Protein AF-A0A9W7DAQ5-F1 (afdb_monomer)

Sequence (191 aa):
MGKIDNPIVKRHVSNGKLPDRPECTDDQWELVRRMCSWNPKKRIKISTVVDELGRLAKTTTNTTTPAELVTDTTYVESVAFARHLLTQLQETENQHSSVAVLYGSLWDQFELVHQQILEADGDAACCNVFQSLVSEAKVKTSTLTSMKGDMISLTEVTMRSYGLQRRLKKLCEAYFLQCPVEQNHHFLEIR

pLDDT: mean 82.21, std 16.76, range [27.98, 96.38]

Radius of gyration: 20.37 Å; Cα contacts (8 Å, |Δi|>4): 110; chains: 1; bounding box: 37×39×60 Å

Solvent-accessible surface area (backbone atoms only — not comparable to full-atom values): 11553 Å² total; per-residue (Å²): 128,87,81,74,86,46,67,66,58,49,53,38,50,75,68,55,49,74,78,82,84,69,100,67,54,70,69,60,51,50,50,49,51,39,58,66,33,70,54,72,89,67,30,59,54,69,70,57,51,55,50,53,52,53,52,6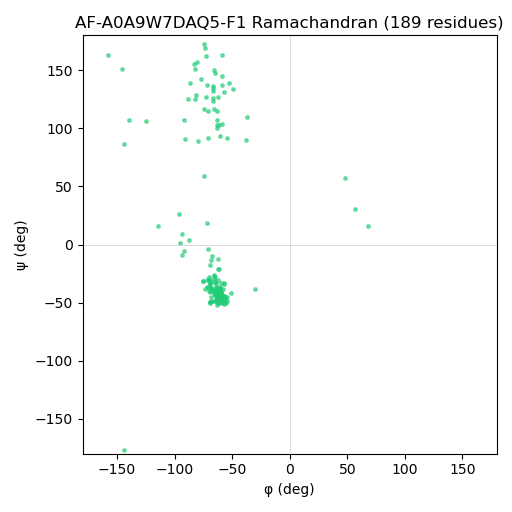3,60,48,77,76,59,95,80,83,77,88,83,79,92,80,61,75,67,62,55,56,54,43,50,54,52,48,52,56,54,32,53,63,35,46,76,39,98,51,76,54,22,61,52,25,53,54,51,48,55,50,50,55,44,49,52,59,45,50,52,50,38,64,75,63,72,48,55,68,68,58,52,53,56,50,52,53,51,51,53,50,48,45,57,56,58,62,49,59,82,76,55,57,96,46,70,67,53,49,51,49,58,50,51,51,49,54,55,50,52,52,51,53,42,50,49,20,67,74,69,74,45,82,60,72,78,80,76,76,73,77,70,76,80,83,118

Organism: NCBI:txid1490495

Structure (mmCIF, N/CA/C/O backbone):
data_AF-A0A9W7DAQ5-F1
#
_entry.id   AF-A0A9W7DAQ5-F1
#
loop_
_atom_site.group_PDB
_atom_site.id
_atom_site.type_symbol
_atom_site.label_atom_id
_atom_site.label_alt_id
_atom_site.label_comp_id
_atom_site.label_asym_id
_atom_site.label_entity_id
_atom_site.label_seq_id
_atom_site.pdbx_PDB_ins_code
_atom_site.Cartn_x
_atom_site.Cartn_y
_atom_site.Cartn_z
_atom_site.occupancy
_atom_site.B_iso_or_equiv
_atom_site.auth_seq_id
_atom_site.auth_comp_id
_atom_site.auth_asym_id
_atom_site.auth_atom_id
_atom_site.pdbx_PDB_model_num
ATOM 1 N N . MET A 1 1 ? -4.342 7.433 -28.165 1.00 40.41 1 MET A N 1
ATOM 2 C CA . MET A 1 1 ? -3.052 6.907 -28.697 1.00 40.41 1 MET A CA 1
ATOM 3 C C . MET A 1 1 ? -2.056 8.058 -28.863 1.00 40.41 1 MET A C 1
ATOM 5 O O . MET A 1 1 ? -2.280 8.910 -29.713 1.00 40.41 1 MET A O 1
ATOM 9 N N . GLY A 1 2 ? -0.999 8.135 -28.047 1.00 50.75 2 GLY A N 1
ATOM 10 C CA . GLY A 1 2 ? 0.012 9.197 -28.164 1.00 50.75 2 GLY A CA 1
ATOM 11 C C . GLY A 1 2 ? 0.801 9.075 -29.470 1.00 50.75 2 GLY A C 1
ATOM 12 O O . GLY A 1 2 ? 1.334 8.005 -29.769 1.00 50.75 2 GLY A O 1
ATOM 13 N N . LYS A 1 3 ? 0.852 10.143 -30.272 1.00 54.16 3 LYS A N 1
ATOM 14 C CA . LYS A 1 3 ? 1.687 10.174 -31.476 1.00 54.16 3 LYS A CA 1
ATOM 15 C C . LYS A 1 3 ? 3.154 10.254 -31.057 1.00 54.16 3 LYS A C 1
ATOM 17 O O . LYS A 1 3 ? 3.591 11.234 -30.467 1.00 54.16 3 LYS A O 1
ATOM 22 N N . ILE A 1 4 ? 3.921 9.208 -31.357 1.00 60.50 4 ILE A N 1
ATOM 23 C CA . ILE A 1 4 ? 5.383 9.285 -31.331 1.00 60.50 4 ILE A CA 1
ATOM 24 C C . ILE A 1 4 ? 5.783 9.967 -32.640 1.00 60.50 4 ILE A C 1
ATOM 26 O O . ILE A 1 4 ? 5.973 9.300 -33.656 1.00 60.50 4 ILE A O 1
ATOM 30 N N . ASP A 1 5 ? 5.861 11.298 -32.623 1.00 75.25 5 ASP A N 1
ATOM 31 C CA . ASP A 1 5 ? 6.190 12.108 -33.807 1.00 75.25 5 ASP A CA 1
ATOM 32 C C . ASP A 1 5 ? 7.665 11.979 -34.229 1.00 75.25 5 ASP A C 1
ATOM 34 O O . ASP A 1 5 ? 8.071 12.485 -35.273 1.00 75.25 5 ASP A O 1
ATOM 38 N N . ASN A 1 6 ? 8.478 11.247 -33.456 1.00 82.19 6 ASN A N 1
ATOM 39 C CA . ASN A 1 6 ? 9.864 10.956 -33.796 1.00 82.19 6 ASN A CA 1
ATOM 40 C C . ASN A 1 6 ? 9.982 9.619 -34.572 1.00 82.19 6 ASN A C 1
ATOM 42 O O . ASN A 1 6 ? 9.879 8.539 -33.972 1.00 82.19 6 ASN A O 1
ATOM 46 N N . PRO A 1 7 ? 10.252 9.648 -35.894 1.00 83.94 7 PRO A N 1
ATOM 47 C CA . PRO A 1 7 ? 10.327 8.444 -36.723 1.00 83.94 7 PRO A CA 1
ATOM 48 C C . PRO A 1 7 ? 11.496 7.524 -36.342 1.00 83.94 7 PRO A C 1
ATOM 50 O O . PRO A 1 7 ? 11.409 6.307 -36.526 1.00 83.94 7 PRO A O 1
ATOM 53 N N . ILE A 1 8 ? 12.568 8.074 -35.762 1.00 83.12 8 ILE A N 1
ATOM 54 C CA . ILE A 1 8 ? 13.718 7.301 -35.281 1.00 83.12 8 ILE A CA 1
ATOM 55 C C . ILE A 1 8 ? 13.294 6.473 -34.071 1.00 83.12 8 ILE A C 1
ATOM 57 O O . ILE A 1 8 ? 13.509 5.260 -34.062 1.00 83.12 8 ILE A O 1
ATOM 61 N N . VAL A 1 9 ? 12.636 7.092 -33.088 1.00 83.44 9 VAL A N 1
ATOM 62 C CA . VAL A 1 9 ? 12.114 6.388 -31.904 1.00 83.44 9 VAL A CA 1
ATOM 63 C C . VAL A 1 9 ? 11.115 5.315 -32.330 1.00 83.44 9 VAL A C 1
ATOM 65 O O . VAL A 1 9 ? 11.224 4.171 -31.892 1.00 83.44 9 VAL A O 1
ATOM 68 N N . LYS A 1 10 ? 10.208 5.632 -33.264 1.00 84.56 10 LYS A N 1
ATOM 69 C CA . LYS A 1 10 ? 9.244 4.663 -33.801 1.00 84.56 10 LYS A CA 1
ATOM 70 C C . LYS A 1 10 ? 9.934 3.434 -34.396 1.00 84.56 10 LYS A C 1
ATOM 72 O O . LYS A 1 10 ? 9.520 2.315 -34.098 1.00 84.56 10 LYS A O 1
ATOM 77 N N . ARG A 1 11 ? 10.993 3.613 -35.195 1.00 87.19 11 ARG A N 1
ATOM 78 C CA . ARG A 1 11 ? 11.772 2.501 -35.769 1.00 87.19 11 ARG A CA 1
ATOM 79 C C . ARG A 1 11 ? 12.463 1.666 -34.687 1.00 87.19 11 ARG A C 1
ATOM 81 O O . ARG A 1 11 ? 12.412 0.444 -34.752 1.00 87.19 11 ARG A O 1
ATOM 88 N N . HIS A 1 12 ? 13.083 2.306 -33.696 1.00 86.75 12 HIS A N 1
ATOM 89 C CA . HIS A 1 12 ? 13.777 1.613 -32.604 1.00 86.75 12 HIS A CA 1
ATOM 90 C C . HIS A 1 12 ? 12.820 0.767 -31.766 1.00 86.75 12 HIS A C 1
ATOM 92 O O . HIS A 1 12 ? 13.060 -0.425 -31.576 1.00 86.75 12 HIS A O 1
ATOM 98 N N . VAL A 1 13 ? 11.700 1.365 -31.352 1.00 85.38 13 VAL A N 1
ATOM 99 C CA . VAL A 1 13 ? 10.656 0.668 -30.600 1.00 85.38 13 VAL A CA 1
ATOM 100 C C . VAL A 1 13 ? 10.089 -0.473 -31.432 1.00 85.38 13 VAL A C 1
ATOM 102 O O . VAL A 1 13 ? 9.994 -1.575 -30.913 1.00 85.38 13 VAL A O 1
ATOM 105 N N . SER A 1 14 ? 9.800 -0.256 -32.724 1.00 85.62 14 SER A N 1
ATOM 106 C CA . SER A 1 14 ? 9.266 -1.296 -33.624 1.00 85.62 14 SER A CA 1
ATOM 107 C C . SER A 1 14 ? 10.211 -2.487 -33.828 1.00 85.62 14 SER A C 1
ATOM 109 O O . SER A 1 14 ? 9.765 -3.569 -34.192 1.00 85.62 14 SER A O 1
ATOM 111 N N . ASN A 1 15 ? 11.507 -2.300 -33.575 1.00 86.12 15 ASN A N 1
ATOM 112 C CA . ASN A 1 15 ? 12.518 -3.355 -33.613 1.00 86.12 15 ASN A CA 1
ATOM 113 C C . ASN A 1 15 ? 12.767 -3.984 -32.230 1.00 86.12 15 ASN A C 1
ATOM 115 O O . ASN A 1 15 ? 13.727 -4.731 -32.059 1.00 86.12 15 ASN A O 1
ATOM 119 N N . GLY A 1 16 ? 11.947 -3.657 -31.225 1.00 83.62 16 GLY A N 1
ATOM 120 C CA . GLY A 1 16 ? 12.088 -4.152 -29.857 1.00 83.62 16 GLY A CA 1
ATOM 121 C C . GLY A 1 16 ? 13.320 -3.625 -29.118 1.00 83.62 16 GLY A C 1
ATOM 122 O O . GLY A 1 16 ? 13.699 -4.199 -28.098 1.00 83.62 16 GLY A O 1
ATOM 123 N N . LYS A 1 17 ? 13.961 -2.558 -29.615 1.00 88.75 17 LYS A N 1
ATOM 124 C CA . LYS A 1 17 ? 15.154 -1.983 -28.991 1.00 88.75 17 LYS A CA 1
ATOM 125 C C . LYS A 1 17 ? 14.749 -1.057 -27.844 1.00 88.75 17 LYS A C 1
ATOM 127 O O . LYS A 1 17 ? 13.969 -0.124 -28.032 1.00 88.75 17 LYS A O 1
ATOM 132 N N . LEU A 1 18 ? 15.295 -1.329 -26.663 1.00 89.94 18 LEU A N 1
ATOM 133 C CA . LEU A 1 18 ? 15.181 -0.468 -25.488 1.00 89.94 18 LEU A CA 1
ATOM 134 C C . LEU A 1 18 ? 16.189 0.688 -25.570 1.00 89.94 18 LEU A C 1
ATOM 136 O O . LEU A 1 18 ? 17.181 0.568 -26.298 1.00 89.94 18 LEU A O 1
ATOM 140 N N . PRO A 1 19 ? 15.939 1.806 -24.862 1.00 89.38 19 PRO A N 1
ATOM 141 C CA . PRO A 1 19 ? 16.947 2.845 -24.702 1.00 89.38 19 PRO A CA 1
ATOM 142 C C . PRO A 1 19 ? 18.198 2.280 -24.026 1.00 89.38 19 PRO A C 1
ATOM 144 O O . PRO A 1 19 ? 18.159 1.215 -23.400 1.00 89.38 19 PRO A O 1
ATOM 147 N N . ASP A 1 20 ? 19.297 3.018 -24.138 1.00 91.06 20 ASP A N 1
ATOM 148 C CA . ASP A 1 20 ? 20.512 2.684 -23.408 1.00 91.06 20 ASP A CA 1
ATOM 149 C C . ASP A 1 20 ? 20.237 2.685 -21.900 1.00 91.06 20 ASP A C 1
ATOM 151 O O . ASP A 1 20 ? 19.403 3.441 -21.388 1.00 91.06 20 ASP A O 1
ATOM 155 N N . ARG A 1 21 ? 20.914 1.778 -21.195 1.00 92.12 21 ARG A N 1
ATOM 156 C CA . ARG A 1 21 ? 20.735 1.600 -19.759 1.00 92.12 21 ARG A CA 1
ATOM 157 C C . ARG A 1 21 ? 21.227 2.851 -19.013 1.00 92.12 21 ARG A C 1
ATOM 159 O O . ARG A 1 21 ? 22.399 3.191 -19.162 1.00 92.12 21 ARG A O 1
ATOM 166 N N . PRO A 1 22 ? 20.386 3.499 -18.188 1.00 92.81 22 PRO A N 1
ATOM 167 C CA . PRO A 1 22 ? 20.821 4.585 -17.316 1.00 92.81 22 PRO A CA 1
ATOM 168 C C . PRO A 1 22 ? 21.623 4.040 -16.123 1.00 92.81 22 PRO A C 1
ATOM 170 O O . PRO A 1 22 ? 21.661 2.831 -15.889 1.00 92.81 22 PRO A O 1
ATOM 173 N N . GLU A 1 23 ? 22.217 4.922 -15.322 1.00 94.25 23 GLU A N 1
ATOM 174 C CA . GLU A 1 23 ? 22.875 4.538 -14.068 1.00 94.25 23 GLU A CA 1
ATOM 175 C C . GLU A 1 23 ? 21.858 3.936 -13.083 1.00 94.25 23 GLU A C 1
ATOM 177 O O . GLU A 1 23 ?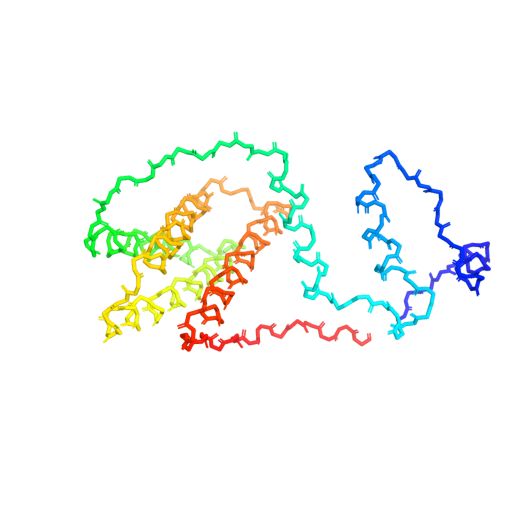 21.068 4.633 -12.451 1.00 94.25 23 GLU A O 1
ATOM 182 N N . CYS A 1 24 ? 21.833 2.608 -13.005 1.00 91.06 24 CYS A N 1
ATOM 183 C CA . CYS A 1 24 ? 20.936 1.830 -12.155 1.00 91.06 24 CYS A CA 1
ATOM 184 C C . CYS A 1 24 ? 21.534 0.443 -11.897 1.00 91.06 24 CYS A C 1
ATOM 186 O O . CYS A 1 24 ? 22.429 -0.000 -12.623 1.00 91.06 24 CYS A O 1
ATOM 188 N N . THR A 1 25 ? 21.039 -0.267 -10.885 1.00 92.94 25 THR A N 1
ATOM 189 C CA . THR A 1 25 ? 21.491 -1.632 -10.571 1.00 92.94 25 THR A CA 1
ATOM 190 C C . THR A 1 25 ? 20.984 -2.654 -11.590 1.00 92.94 25 THR A C 1
ATOM 192 O O . THR A 1 25 ? 20.049 -2.390 -12.351 1.00 92.94 25 THR A O 1
ATOM 195 N N . ASP A 1 26 ? 21.607 -3.837 -11.625 1.00 94.06 26 ASP A N 1
ATOM 196 C CA . ASP A 1 26 ? 21.204 -4.906 -12.551 1.00 94.06 26 ASP A CA 1
ATOM 197 C C . ASP A 1 26 ? 19.751 -5.329 -12.319 1.00 94.06 26 ASP A C 1
ATOM 199 O O . ASP A 1 26 ? 18.993 -5.467 -13.281 1.00 94.06 26 ASP A O 1
ATOM 203 N N . ASP A 1 27 ? 19.336 -5.424 -11.054 1.00 93.06 27 ASP A N 1
ATOM 204 C CA . ASP A 1 27 ? 17.959 -5.730 -10.669 1.00 93.06 27 ASP A CA 1
ATOM 205 C C . ASP A 1 27 ? 16.963 -4.666 -11.156 1.00 93.06 27 ASP A C 1
ATOM 207 O O . ASP A 1 27 ? 15.895 -5.000 -11.677 1.00 93.06 27 ASP A O 1
ATOM 211 N N . GLN A 1 28 ? 17.304 -3.379 -11.004 1.00 94.75 28 GLN A N 1
ATOM 212 C CA . GLN A 1 28 ? 16.468 -2.272 -11.478 1.00 94.75 28 GLN A CA 1
ATOM 213 C C . GLN A 1 28 ? 16.304 -2.336 -13.003 1.00 94.75 28 GLN A C 1
ATOM 215 O O . GLN A 1 28 ? 15.194 -2.191 -13.520 1.00 94.75 28 GLN A O 1
ATOM 220 N N . TRP A 1 29 ? 17.389 -2.613 -13.731 1.00 95.88 29 TRP A N 1
ATOM 221 C CA . TRP A 1 29 ? 17.351 -2.719 -15.188 1.00 95.88 29 TRP A CA 1
ATOM 222 C C . TRP A 1 29 ? 16.630 -3.976 -15.692 1.00 95.88 29 TRP A C 1
ATOM 224 O O . TRP A 1 29 ? 15.925 -3.929 -16.702 1.00 95.88 29 TRP A O 1
ATOM 234 N N . GLU A 1 30 ? 16.770 -5.111 -15.005 1.00 95.81 30 GLU A N 1
ATOM 235 C CA . GLU A 1 30 ? 16.030 -6.340 -15.315 1.00 95.81 30 GLU A CA 1
ATOM 236 C C . GLU A 1 30 ? 14.517 -6.127 -15.184 1.00 95.81 30 GLU A C 1
ATOM 238 O O . GLU A 1 30 ? 13.754 -6.547 -16.058 1.00 95.81 30 GLU A O 1
ATOM 243 N N . LEU A 1 31 ? 14.072 -5.401 -14.153 1.00 96.38 31 LEU A N 1
ATOM 244 C CA . LEU A 1 31 ? 12.662 -5.051 -14.007 1.00 96.38 31 LEU A CA 1
ATOM 245 C C . LEU A 1 31 ? 12.149 -4.254 -15.218 1.00 96.38 31 LEU A C 1
ATOM 247 O O . LEU A 1 31 ? 11.115 -4.610 -15.790 1.00 96.38 31 LEU A O 1
ATOM 251 N N . VAL A 1 32 ? 12.899 -3.242 -15.671 1.00 95.62 32 VAL A N 1
ATOM 252 C CA . VAL A 1 32 ? 12.554 -2.453 -16.870 1.00 95.62 32 VAL A CA 1
ATOM 253 C C . VAL A 1 32 ? 12.464 -3.342 -18.114 1.00 95.62 32 VAL A C 1
ATOM 255 O O . VAL A 1 32 ? 11.504 -3.228 -18.879 1.00 95.62 32 VAL A O 1
ATOM 258 N N . ARG A 1 33 ? 13.401 -4.278 -18.314 1.00 94.62 33 ARG A N 1
ATOM 259 C CA . ARG A 1 33 ? 13.372 -5.218 -19.453 1.00 94.62 33 ARG A CA 1
ATOM 260 C C . ARG A 1 33 ? 12.133 -6.119 -19.441 1.00 94.62 33 ARG A C 1
ATOM 262 O O . ARG A 1 33 ? 11.500 -6.325 -20.483 1.00 94.62 33 ARG A O 1
ATOM 269 N N . ARG A 1 34 ? 11.739 -6.617 -18.268 1.00 96.00 34 ARG A N 1
ATOM 270 C CA . ARG A 1 34 ? 10.526 -7.433 -18.089 1.00 96.00 34 ARG A CA 1
ATOM 271 C C . ARG A 1 34 ? 9.243 -6.623 -18.305 1.00 96.00 34 ARG A C 1
ATOM 273 O O . ARG A 1 34 ? 8.297 -7.135 -18.903 1.00 96.00 34 ARG A O 1
ATOM 280 N N . MET A 1 35 ? 9.205 -5.360 -17.878 1.00 96.19 35 MET A N 1
ATOM 281 C CA . MET A 1 35 ? 8.070 -4.450 -18.105 1.00 96.19 35 MET A CA 1
ATOM 282 C C . MET A 1 35 ? 7.915 -4.067 -19.579 1.00 96.19 35 MET A C 1
ATOM 284 O O . MET A 1 35 ? 6.817 -4.114 -20.132 1.00 96.19 35 MET A O 1
ATOM 288 N N . CYS A 1 36 ? 9.026 -3.725 -20.228 1.00 93.00 36 CYS A N 1
ATOM 289 C CA . CYS A 1 36 ? 9.072 -3.205 -21.592 1.00 93.00 36 CYS A CA 1
ATOM 290 C C . CYS A 1 36 ? 9.351 -4.298 -22.635 1.00 93.00 36 CYS A C 1
ATOM 292 O O . CYS A 1 36 ? 9.869 -4.017 -23.715 1.00 93.00 36 CYS A O 1
ATOM 294 N N . SER A 1 37 ? 8.998 -5.553 -22.336 1.00 92.50 37 SER A N 1
ATOM 295 C CA . SER A 1 37 ? 9.165 -6.664 -23.275 1.00 92.50 37 SER A CA 1
ATOM 296 C C . SER A 1 37 ? 8.430 -6.394 -24.591 1.00 92.50 37 SER A C 1
ATOM 298 O O . SER A 1 37 ? 7.248 -6.030 -24.602 1.00 92.50 37 SER A O 1
ATOM 300 N N . TRP A 1 38 ? 9.137 -6.603 -25.708 1.00 89.38 38 TRP A N 1
ATOM 301 C CA . TRP A 1 38 ? 8.614 -6.362 -27.057 1.00 89.38 38 TRP A CA 1
ATOM 302 C C . TRP A 1 38 ? 7.303 -7.113 -27.302 1.00 89.38 38 TRP A C 1
ATOM 304 O O . TRP A 1 38 ? 6.311 -6.515 -27.707 1.00 89.38 38 TRP A O 1
ATOM 314 N N . ASN A 1 39 ? 7.274 -8.408 -26.972 1.00 90.06 39 ASN A N 1
ATOM 315 C CA . ASN A 1 39 ? 6.052 -9.200 -27.011 1.00 90.06 39 ASN A CA 1
ATOM 316 C C . ASN A 1 39 ? 5.150 -8.827 -25.817 1.00 90.06 39 ASN A C 1
ATOM 318 O O . ASN A 1 39 ? 5.526 -9.124 -24.679 1.00 90.06 39 ASN A O 1
ATOM 322 N N . PRO A 1 40 ? 3.943 -8.270 -26.045 1.00 90.00 40 PRO A N 1
ATOM 323 C CA . PRO A 1 40 ? 3.038 -7.880 -24.966 1.00 90.00 40 PRO A CA 1
ATOM 324 C C . PRO A 1 40 ? 2.672 -9.035 -24.029 1.00 90.00 40 PRO A C 1
ATOM 326 O O . PRO A 1 40 ? 2.547 -8.825 -22.829 1.00 90.00 40 PRO A O 1
ATOM 329 N N . LYS A 1 41 ? 2.579 -10.269 -24.548 1.00 92.25 41 LYS A N 1
ATOM 330 C CA . LYS A 1 41 ? 2.253 -11.466 -23.751 1.00 92.25 41 LYS A CA 1
ATOM 331 C C . LYS A 1 41 ? 3.369 -11.878 -22.786 1.00 92.25 41 LYS A C 1
ATOM 333 O O . LYS A 1 41 ? 3.117 -12.659 -21.878 1.00 92.25 41 LYS A O 1
ATOM 338 N N . LYS A 1 42 ? 4.598 -11.393 -22.999 1.00 94.06 42 LYS A N 1
ATOM 339 C CA . LYS A 1 42 ? 5.751 -11.653 -22.123 1.00 94.06 42 LYS A CA 1
ATOM 340 C C . LYS A 1 42 ? 5.946 -10.567 -21.064 1.00 94.06 42 LYS A C 1
ATOM 342 O O . LYS A 1 42 ? 6.780 -10.746 -20.181 1.00 94.06 42 LYS A O 1
ATOM 347 N N . ARG A 1 43 ? 5.211 -9.450 -21.148 1.00 95.44 43 ARG A N 1
ATOM 348 C CA . ARG A 1 43 ? 5.292 -8.385 -20.144 1.00 95.44 43 ARG A CA 1
ATOM 349 C C . ARG A 1 43 ? 4.742 -8.896 -18.825 1.00 95.44 43 ARG A C 1
ATOM 351 O O . ARG A 1 43 ? 3.690 -9.534 -18.778 1.00 95.44 43 ARG A O 1
ATOM 358 N N . ILE A 1 44 ? 5.460 -8.606 -17.752 1.00 96.12 44 ILE A N 1
ATOM 359 C CA . ILE A 1 44 ? 5.005 -8.945 -16.407 1.00 96.12 44 ILE A CA 1
ATOM 360 C C . ILE A 1 44 ? 3.751 -8.144 -16.041 1.00 96.12 44 ILE A C 1
ATOM 362 O O . ILE A 1 44 ? 3.549 -7.022 -16.510 1.00 96.12 44 ILE A O 1
ATOM 366 N N . LYS A 1 45 ? 2.899 -8.729 -15.194 1.00 94.00 45 LYS A N 1
ATOM 367 C CA . LYS A 1 45 ? 1.689 -8.061 -14.702 1.00 94.00 45 LYS A CA 1
ATOM 368 C C . LYS A 1 45 ? 2.070 -6.852 -13.852 1.00 94.00 45 LYS A C 1
ATOM 370 O O . LYS A 1 45 ? 3.055 -6.897 -13.118 1.00 94.00 45 LYS A O 1
ATOM 375 N N . ILE A 1 46 ? 1.240 -5.808 -13.886 1.00 93.06 46 ILE A N 1
ATOM 376 C CA . ILE A 1 46 ? 1.459 -4.603 -13.076 1.00 93.06 46 ILE A CA 1
ATOM 377 C C . ILE A 1 46 ? 1.544 -4.922 -11.576 1.00 93.06 46 ILE A C 1
ATOM 379 O O . ILE A 1 46 ? 2.364 -4.340 -10.878 1.00 93.06 46 ILE A O 1
ATOM 383 N N . SER A 1 47 ? 0.791 -5.913 -11.086 1.00 84.62 47 SER A N 1
ATOM 384 C CA . SER A 1 47 ? 0.906 -6.378 -9.700 1.00 84.62 47 SER A CA 1
ATOM 385 C C . SER A 1 47 ? 2.329 -6.847 -9.371 1.00 84.62 47 SER A C 1
ATOM 387 O O . SER A 1 47 ? 2.900 -6.403 -8.382 1.00 84.62 47 SER A O 1
ATOM 389 N N . THR A 1 48 ? 2.944 -7.652 -10.240 1.00 91.31 48 THR A N 1
ATOM 390 C CA . THR A 1 48 ? 4.336 -8.101 -10.092 1.00 91.31 48 THR A CA 1
ATOM 391 C C . THR A 1 48 ? 5.330 -6.940 -10.153 1.00 91.31 48 THR A C 1
ATOM 393 O O . THR A 1 48 ? 6.309 -6.938 -9.415 1.00 91.31 48 THR A O 1
ATOM 396 N N . VAL A 1 49 ? 5.080 -5.928 -10.990 1.00 94.44 49 VAL A N 1
ATOM 397 C CA . VAL A 1 49 ? 5.925 -4.721 -11.042 1.00 94.44 49 VAL A CA 1
ATOM 398 C C . VAL A 1 49 ? 5.946 -4.012 -9.692 1.00 94.44 49 VAL A C 1
ATOM 400 O O . VAL A 1 49 ? 7.016 -3.687 -9.185 1.00 94.44 49 VAL A O 1
ATOM 403 N N . VAL A 1 50 ? 4.774 -3.801 -9.088 1.00 91.75 50 VAL A N 1
ATOM 404 C CA . VAL A 1 50 ? 4.665 -3.117 -7.792 1.00 91.75 50 VAL A CA 1
ATOM 405 C C . VAL A 1 50 ? 5.339 -3.930 -6.678 1.00 91.75 50 VAL A C 1
ATOM 407 O O . VAL A 1 50 ? 5.905 -3.348 -5.754 1.00 91.75 50 VAL A O 1
ATOM 410 N N . ASP A 1 51 ? 5.339 -5.265 -6.765 1.00 88.56 51 ASP A N 1
ATOM 411 C CA . ASP A 1 51 ? 6.100 -6.123 -5.845 1.00 88.56 51 ASP A CA 1
ATOM 412 C C . ASP A 1 51 ? 7.601 -5.913 -5.923 1.00 88.56 51 ASP A C 1
ATOM 414 O O . ASP A 1 51 ? 8.248 -5.688 -4.900 1.00 88.56 51 ASP A O 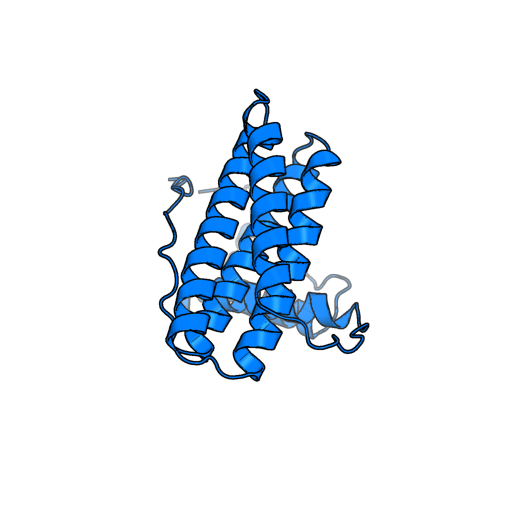1
ATOM 418 N N . GLU A 1 52 ? 8.143 -5.977 -7.134 1.00 93.94 52 GLU A N 1
ATOM 419 C CA . GLU A 1 52 ? 9.576 -5.843 -7.379 1.00 93.94 52 GLU A CA 1
ATOM 420 C C . GLU A 1 52 ? 10.063 -4.435 -7.017 1.00 93.94 52 GLU A C 1
ATOM 422 O O . GLU A 1 52 ? 11.082 -4.294 -6.344 1.00 93.94 52 GLU A O 1
ATOM 427 N N . LEU A 1 53 ? 9.298 -3.388 -7.355 1.00 94.06 53 LEU A N 1
ATOM 428 C CA . LEU A 1 53 ? 9.598 -2.017 -6.924 1.00 94.06 53 LEU A CA 1
ATOM 429 C C . LEU A 1 53 ? 9.607 -1.891 -5.395 1.00 94.06 53 LEU A C 1
ATOM 431 O O . LEU A 1 53 ? 10.516 -1.283 -4.832 1.00 94.06 53 LEU A O 1
ATOM 435 N N . GLY A 1 54 ? 8.636 -2.505 -4.712 1.00 89.25 54 GLY A N 1
ATOM 436 C CA . GLY A 1 54 ? 8.591 -2.524 -3.251 1.00 89.25 54 GLY A CA 1
ATOM 437 C C . GLY A 1 54 ? 9.789 -3.245 -2.627 1.00 89.25 54 GLY A C 1
ATOM 438 O O . GLY A 1 54 ? 10.305 -2.800 -1.603 1.00 89.25 54 GLY A O 1
ATOM 439 N N . ARG A 1 55 ? 10.265 -4.334 -3.244 1.00 91.62 55 ARG A N 1
ATOM 440 C CA . ARG A 1 55 ? 11.486 -5.041 -2.826 1.00 91.62 55 ARG A CA 1
ATOM 441 C C . ARG A 1 55 ? 12.725 -4.156 -2.987 1.00 91.62 55 ARG A C 1
ATOM 443 O O . ARG A 1 55 ? 13.500 -4.036 -2.043 1.00 91.62 55 ARG A O 1
ATOM 450 N N . LEU A 1 56 ? 12.876 -3.512 -4.145 1.00 90.81 56 LEU A N 1
ATOM 451 C CA . LEU A 1 56 ? 14.009 -2.633 -4.461 1.00 90.81 56 LEU A CA 1
ATOM 452 C C . LEU A 1 56 ? 14.077 -1.392 -3.562 1.00 90.81 56 LEU A C 1
ATOM 454 O O . LEU A 1 56 ? 15.164 -0.933 -3.225 1.00 90.81 56 LEU A O 1
ATOM 458 N N . ALA A 1 57 ? 12.930 -0.861 -3.139 1.00 87.56 57 ALA A N 1
ATOM 459 C CA . ALA A 1 57 ? 12.881 0.274 -2.218 1.00 87.56 57 ALA A CA 1
ATOM 460 C C . ALA A 1 57 ? 13.303 -0.097 -0.782 1.00 87.56 57 ALA A C 1
ATOM 462 O O . ALA A 1 57 ? 13.859 0.732 -0.063 1.00 87.56 57 ALA A O 1
ATOM 463 N N . LYS A 1 58 ? 13.062 -1.343 -0.352 1.00 82.88 58 LYS A N 1
ATOM 464 C CA . LYS A 1 58 ? 13.414 -1.814 1.000 1.00 82.88 58 LYS A CA 1
ATOM 465 C C . LYS A 1 58 ? 14.907 -2.075 1.175 1.00 82.88 58 LYS A C 1
ATOM 467 O O . LYS A 1 58 ? 15.427 -1.852 2.261 1.00 82.88 58 LYS A O 1
ATOM 472 N N . THR A 1 59 ? 15.611 -2.491 0.120 1.00 61.78 59 THR A N 1
ATOM 473 C CA . THR A 1 59 ? 17.065 -2.744 0.168 1.00 61.78 59 THR A CA 1
ATOM 474 C C . THR A 1 59 ? 17.904 -1.504 0.499 1.00 61.78 59 THR A C 1
ATOM 476 O O . THR A 1 59 ? 19.080 -1.634 0.817 1.00 61.78 59 THR A O 1
ATOM 479 N N . THR A 1 60 ? 17.310 -0.310 0.462 1.00 56.47 60 THR A N 1
ATOM 480 C CA . THR A 1 60 ? 17.952 0.968 0.803 1.00 56.47 60 THR A CA 1
ATOM 481 C C . THR A 1 60 ? 17.799 1.401 2.264 1.00 56.47 60 THR A C 1
ATOM 483 O O . THR A 1 60 ? 18.413 2.388 2.657 1.00 56.47 60 THR A O 1
ATOM 486 N N . THR A 1 61 ? 17.021 0.694 3.092 1.00 46.84 61 THR A N 1
ATOM 487 C CA . THR A 1 61 ? 16.772 1.096 4.488 1.00 46.84 61 THR A CA 1
ATOM 488 C C . THR A 1 61 ? 16.665 -0.119 5.409 1.00 46.84 61 THR A C 1
ATOM 490 O O . THR A 1 61 ? 15.569 -0.609 5.686 1.00 46.84 61 THR A O 1
ATOM 493 N N . ASN A 1 62 ? 17.799 -0.597 5.919 1.00 46.22 62 ASN A N 1
ATOM 494 C CA . ASN A 1 62 ? 17.815 -1.597 6.984 1.00 46.22 62 ASN A CA 1
ATOM 495 C C . ASN A 1 62 ? 17.839 -0.904 8.351 1.00 46.22 62 ASN A C 1
ATOM 497 O O . ASN A 1 62 ? 18.912 -0.677 8.901 1.00 46.22 62 ASN A O 1
ATOM 501 N N . THR A 1 63 ? 16.664 -0.636 8.920 1.00 40.41 63 THR A N 1
ATOM 502 C CA . THR A 1 63 ? 16.519 -0.520 10.378 1.00 40.41 63 THR A CA 1
ATOM 503 C C . THR A 1 63 ? 15.210 -1.189 10.771 1.00 40.41 63 THR A C 1
ATOM 505 O O . THR A 1 63 ? 14.126 -0.682 10.494 1.00 40.41 63 THR A O 1
ATOM 508 N N . THR A 1 64 ? 15.301 -2.359 11.393 1.00 43.59 64 THR A N 1
ATOM 509 C CA . THR A 1 64 ? 14.172 -3.003 12.067 1.00 43.59 64 THR A CA 1
ATOM 510 C C . THR A 1 64 ? 14.602 -3.269 13.496 1.00 43.59 64 THR A C 1
ATOM 512 O O . THR A 1 64 ? 15.435 -4.133 13.757 1.00 43.59 64 THR A O 1
ATOM 515 N N . THR A 1 65 ? 14.055 -2.463 14.397 1.00 40.62 65 THR A N 1
ATOM 516 C CA . THR A 1 65 ? 14.110 -2.656 15.845 1.00 40.62 65 THR A CA 1
ATOM 517 C C . THR A 1 65 ? 12.939 -3.567 16.240 1.00 40.62 65 THR A C 1
ATOM 519 O O . THR A 1 65 ? 11.854 -3.397 15.677 1.00 40.62 65 THR A O 1
ATOM 522 N N . PRO A 1 66 ? 13.114 -4.534 17.157 1.00 44.00 66 PRO A N 1
ATOM 523 C CA . PRO A 1 66 ? 12.042 -5.442 17.563 1.00 44.00 66 PRO A CA 1
ATOM 524 C C . PRO A 1 66 ? 10.931 -4.693 18.306 1.00 44.00 66 PRO A C 1
ATOM 526 O O . PRO A 1 66 ? 11.216 -3.913 19.213 1.00 44.00 66 PRO A O 1
ATOM 529 N N . ALA A 1 67 ? 9.681 -4.934 17.908 1.00 40.28 67 ALA A N 1
ATOM 530 C CA . ALA A 1 67 ? 8.499 -4.398 18.567 1.00 40.28 67 ALA A CA 1
ATOM 531 C C . ALA A 1 67 ? 8.148 -5.243 19.798 1.00 40.28 67 ALA A C 1
ATOM 533 O O . ALA A 1 67 ? 8.051 -6.469 19.731 1.00 40.28 67 ALA A O 1
ATOM 534 N 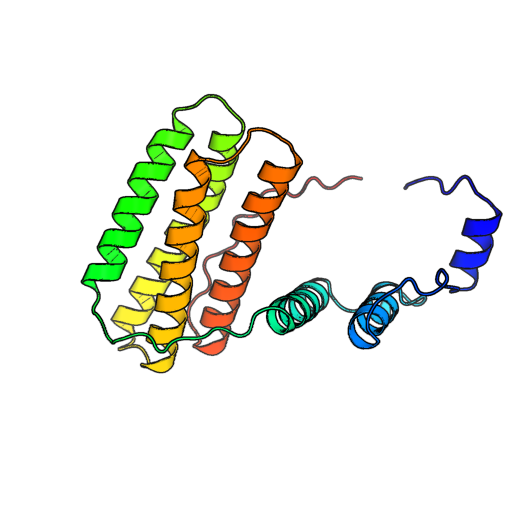N . GLU A 1 68 ? 7.987 -4.542 20.911 1.00 37.53 68 GLU A N 1
ATOM 535 C CA . GLU A 1 68 ? 7.493 -5.026 22.190 1.00 37.53 68 GLU A CA 1
ATOM 536 C C . GLU A 1 68 ? 5.980 -5.294 22.087 1.00 37.53 68 GLU A C 1
ATOM 538 O O . GLU A 1 68 ? 5.238 -4.535 21.461 1.00 37.53 68 GLU A O 1
ATOM 543 N N . LEU A 1 69 ? 5.544 -6.411 22.665 1.00 60.84 69 LEU A N 1
ATOM 544 C CA . LEU A 1 69 ? 4.169 -6.916 22.655 1.00 60.84 69 LEU A CA 1
ATOM 545 C C . LEU A 1 69 ? 3.210 -5.946 23.363 1.00 60.84 69 LEU A C 1
ATOM 547 O O . LEU A 1 69 ? 3.319 -5.835 24.581 1.00 60.84 69 LEU A O 1
ATOM 551 N N . VAL A 1 70 ? 2.230 -5.327 22.679 1.00 54.12 70 VAL A N 1
ATOM 552 C CA . VAL A 1 70 ? 1.063 -4.715 23.363 1.00 54.12 70 VAL A CA 1
ATOM 553 C C . VAL A 1 70 ? -0.249 -4.820 22.554 1.00 54.12 70 VAL A C 1
ATOM 555 O O . VAL A 1 70 ? -0.269 -4.920 21.329 1.00 54.12 70 VAL A O 1
ATOM 558 N N . THR A 1 71 ? -1.327 -4.863 23.335 1.00 63.25 71 THR A N 1
ATOM 559 C CA . THR A 1 71 ? -2.716 -5.317 23.196 1.00 63.25 71 THR A CA 1
ATOM 560 C C . THR A 1 71 ? -3.664 -4.443 22.356 1.00 63.25 71 THR A C 1
ATOM 562 O O . THR A 1 71 ? -3.374 -3.291 22.046 1.00 63.25 71 THR A O 1
ATOM 565 N N . ASP A 1 72 ? -4.847 -5.000 22.066 1.00 65.06 72 ASP A N 1
ATOM 566 C CA . ASP A 1 72 ? -6.052 -4.424 21.423 1.00 65.06 72 ASP A CA 1
ATOM 567 C C . ASP A 1 72 ? -6.282 -2.905 21.654 1.00 65.06 72 ASP A C 1
ATOM 569 O O . ASP A 1 72 ? -6.588 -2.147 20.731 1.00 65.06 72 ASP A O 1
ATOM 573 N N . THR A 1 73 ? -6.001 -2.404 22.862 1.00 68.81 73 THR A N 1
ATOM 574 C CA . THR A 1 73 ? -6.060 -0.978 23.234 1.00 68.81 73 THR A CA 1
ATOM 575 C C . THR A 1 73 ? -5.295 -0.049 22.278 1.00 68.81 73 THR A C 1
ATOM 577 O O . THR A 1 73 ? -5.793 1.015 21.909 1.00 68.81 73 THR A O 1
ATOM 580 N N . THR A 1 74 ? -4.103 -0.446 21.823 1.00 78.69 74 THR A N 1
ATOM 581 C CA . THR A 1 74 ? -3.256 0.382 20.946 1.00 78.69 74 THR A CA 1
ATOM 582 C C . THR A 1 74 ? -3.843 0.532 19.537 1.00 78.69 74 THR A C 1
ATOM 584 O O . THR A 1 74 ? -3.645 1.560 18.875 1.00 78.69 74 THR A O 1
ATOM 587 N N . TYR A 1 75 ? -4.594 -0.469 19.066 1.00 85.88 75 TYR A N 1
ATOM 588 C CA . TYR A 1 75 ? -5.291 -0.405 17.783 1.00 85.88 75 TYR A CA 1
ATOM 589 C C . TYR A 1 75 ? -6.436 0.611 17.838 1.00 85.88 75 TYR A C 1
ATOM 591 O O . TYR A 1 75 ? -6.501 1.514 17.000 1.00 85.88 75 TYR A O 1
ATOM 599 N N . VAL A 1 76 ? -7.277 0.524 18.874 1.00 87.00 76 VAL A N 1
ATOM 600 C CA . VAL A 1 76 ? -8.424 1.422 19.082 1.00 87.00 76 VAL A CA 1
ATOM 601 C C . VAL A 1 76 ? -7.987 2.888 19.133 1.00 87.00 76 VAL A C 1
ATOM 603 O O . VAL A 1 76 ? -8.569 3.737 18.456 1.00 87.00 76 VAL A O 1
ATOM 606 N N . GLU A 1 77 ? -6.908 3.197 19.857 1.00 89.19 77 GLU A N 1
ATOM 607 C CA . GLU A 1 77 ? -6.334 4.549 19.900 1.00 89.19 77 GLU A CA 1
ATOM 608 C C . GLU A 1 77 ? -5.864 5.038 18.524 1.00 89.19 77 GLU A C 1
ATOM 610 O O . GLU A 1 77 ? -5.993 6.218 18.190 1.00 89.19 77 GLU A O 1
ATOM 615 N N . SER A 1 78 ? -5.307 4.139 17.712 1.00 89.75 78 SER A N 1
ATOM 616 C CA . SER A 1 78 ? -4.814 4.461 16.372 1.00 89.75 78 SER A CA 1
ATOM 617 C C . SER A 1 78 ? -5.958 4.775 15.409 1.00 89.75 78 SER A C 1
ATOM 619 O O . SER A 1 78 ? -5.864 5.753 14.665 1.00 89.75 78 SER A O 1
ATOM 621 N N . VAL A 1 79 ? -7.055 4.014 15.478 1.00 91.38 79 VAL A N 1
ATOM 622 C CA . VAL A 1 79 ? -8.277 4.277 14.704 1.00 91.38 79 VAL A CA 1
ATOM 623 C C . VAL A 1 79 ? -8.919 5.592 15.132 1.00 91.38 79 VAL A C 1
ATOM 625 O O . VAL A 1 79 ? -9.206 6.431 14.279 1.00 91.38 79 VAL A O 1
ATOM 628 N N . ALA A 1 80 ? -9.101 5.816 16.437 1.00 91.50 80 ALA A N 1
ATOM 629 C CA . ALA A 1 80 ? -9.700 7.048 16.952 1.00 91.50 80 ALA A CA 1
ATOM 630 C C . ALA A 1 80 ? -8.891 8.289 16.539 1.00 91.50 80 ALA A C 1
ATOM 632 O O . ALA A 1 80 ? -9.455 9.269 16.046 1.00 91.50 80 ALA A O 1
ATOM 633 N N . PHE A 1 81 ? -7.561 8.217 16.664 1.00 92.81 81 PHE A N 1
ATOM 634 C CA . PHE A 1 81 ? -6.651 9.261 16.197 1.00 92.81 81 PHE A CA 1
ATOM 635 C C . PHE A 1 81 ? -6.820 9.535 14.698 1.00 92.81 81 PHE A C 1
ATOM 637 O O . PHE A 1 81 ? -6.977 10.687 14.289 1.00 92.81 81 PHE A O 1
ATOM 644 N N . ALA A 1 82 ? -6.801 8.482 13.878 1.00 93.44 82 ALA A N 1
ATOM 645 C CA . ALA A 1 82 ? -6.914 8.613 12.434 1.00 93.44 82 ALA A CA 1
ATOM 646 C C . ALA A 1 82 ? -8.257 9.221 12.019 1.00 93.44 82 ALA A C 1
ATOM 648 O O . ALA A 1 82 ? -8.274 10.178 11.251 1.00 93.44 82 ALA A O 1
ATOM 649 N N . ARG A 1 83 ? -9.372 8.721 12.567 1.00 94.25 83 ARG A N 1
ATOM 650 C CA . ARG A 1 83 ? -10.724 9.236 12.299 1.00 94.25 83 ARG A CA 1
ATOM 651 C C . ARG A 1 83 ? -10.812 10.728 12.607 1.00 94.25 83 ARG A C 1
ATOM 653 O O . ARG A 1 83 ? -11.221 11.496 11.743 1.00 94.25 83 ARG A O 1
ATOM 660 N N . HIS A 1 84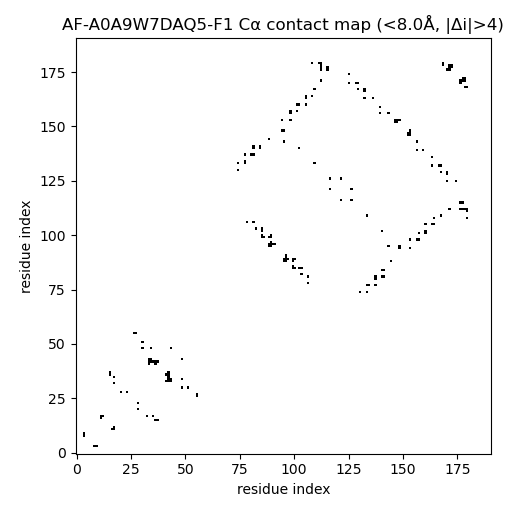 ? -10.362 11.142 13.792 1.00 93.75 84 HIS A N 1
ATOM 661 C CA . HIS A 1 84 ? -10.401 12.544 14.206 1.00 93.75 84 HIS A CA 1
ATOM 662 C C . HIS A 1 84 ? -9.624 13.458 13.249 1.00 93.75 84 HIS A C 1
ATOM 664 O O . HIS A 1 84 ? -10.131 14.498 12.828 1.00 93.75 84 HIS A O 1
ATOM 670 N N . LEU A 1 85 ? -8.411 13.053 12.868 1.00 92.06 85 LEU A N 1
ATOM 671 C CA . LEU A 1 85 ? -7.571 13.816 11.949 1.00 92.06 85 LEU A CA 1
ATOM 672 C C . LEU A 1 85 ? -8.186 13.896 10.545 1.00 92.06 85 LEU A C 1
ATOM 674 O O . LEU A 1 85 ? -8.163 14.954 9.921 1.00 92.06 85 LEU A O 1
ATOM 678 N N . LEU A 1 86 ? -8.752 12.798 10.045 1.00 92.56 86 LEU A N 1
ATOM 679 C CA . LEU A 1 86 ? -9.353 12.753 8.713 1.00 92.56 86 LEU A CA 1
ATOM 680 C C . LEU A 1 86 ? -10.625 13.598 8.626 1.00 92.56 86 LEU A C 1
ATOM 682 O O . LEU A 1 86 ? -10.801 14.281 7.622 1.00 92.56 86 LEU A O 1
ATOM 686 N N . THR A 1 87 ? -11.454 13.629 9.673 1.00 91.56 87 THR A N 1
ATOM 687 C CA . THR A 1 87 ? -12.611 14.536 9.742 1.00 91.56 87 THR A CA 1
ATOM 688 C C . THR A 1 87 ? -12.172 15.997 9.654 1.00 91.56 87 THR A C 1
ATOM 690 O O . THR A 1 87 ? -12.696 16.729 8.818 1.00 91.56 87 THR A O 1
ATOM 693 N N . GLN A 1 88 ? -11.144 16.402 10.413 1.00 89.06 88 GLN A N 1
ATOM 694 C CA . GLN A 1 88 ? -10.608 17.770 10.332 1.00 89.06 88 GLN A CA 1
ATOM 695 C C . GLN A 1 88 ? -10.131 18.132 8.918 1.00 89.06 88 GLN A C 1
ATOM 697 O O . GLN A 1 88 ? -10.310 19.259 8.466 1.00 89.06 88 GLN A O 1
ATOM 702 N N . LEU A 1 89 ? -9.518 17.185 8.202 1.00 86.88 89 LEU A N 1
ATOM 703 C CA . LEU A 1 89 ? -9.050 17.414 6.833 1.00 86.88 89 LEU A CA 1
ATOM 704 C C . LEU A 1 89 ? -10.192 17.416 5.805 1.00 86.88 89 LEU A C 1
ATOM 706 O O . LEU A 1 89 ? -10.102 18.129 4.807 1.00 86.88 89 LEU A O 1
ATOM 710 N N . GLN A 1 90 ? -11.263 16.650 6.025 1.00 84.62 90 GLN A N 1
ATOM 711 C CA . GLN A 1 90 ? -12.433 16.614 5.138 1.00 84.62 90 GLN A CA 1
ATOM 712 C C . GLN A 1 90 ? -13.240 17.911 5.166 1.00 84.62 90 GLN A C 1
ATOM 714 O O . GLN A 1 90 ? -13.781 18.300 4.133 1.00 84.62 90 GLN A O 1
ATOM 719 N N . GLU A 1 91 ? -13.285 18.588 6.314 1.00 80.75 91 GLU A N 1
ATOM 720 C CA . GLU A 1 91 ? -13.954 19.884 6.483 1.00 80.75 91 GLU A CA 1
ATOM 721 C C . GLU A 1 91 ? -13.257 21.025 5.719 1.00 80.75 91 GLU A C 1
ATOM 723 O O . GLU A 1 91 ? -13.813 22.112 5.574 1.00 80.75 91 GLU A O 1
ATOM 728 N N . THR A 1 92 ? -12.056 20.787 5.182 1.00 72.12 92 THR A N 1
ATOM 729 C CA . THR A 1 92 ? -11.361 21.756 4.330 1.00 72.12 92 THR A CA 1
ATOM 730 C C . THR A 1 92 ? -11.752 21.582 2.855 1.00 72.12 92 THR A C 1
ATOM 732 O O . THR A 1 92 ? -11.604 20.502 2.288 1.00 72.12 92 THR A O 1
ATOM 735 N N . GLU A 1 93 ? -12.222 22.647 2.190 1.00 64.25 93 GLU A N 1
ATOM 736 C CA . GLU A 1 93 ? -12.565 22.650 0.750 1.00 64.25 93 GLU A CA 1
ATOM 737 C C . GLU A 1 93 ? -11.308 22.664 -0.148 1.00 64.25 93 GLU A C 1
ATOM 739 O O . GLU A 1 93 ? -11.060 23.593 -0.917 1.00 64.25 93 GLU A O 1
ATOM 744 N N . ASN A 1 94 ? -10.442 21.659 -0.028 1.00 70.69 94 ASN A N 1
ATOM 745 C CA . ASN A 1 94 ? -9.204 21.583 -0.802 1.00 70.69 94 ASN A CA 1
ATOM 746 C C . ASN A 1 94 ? -8.858 20.134 -1.205 1.00 70.69 94 ASN A C 1
ATOM 748 O O . ASN A 1 94 ? -9.586 19.180 -0.930 1.00 70.69 94 ASN A O 1
ATOM 752 N N . GLN A 1 95 ? -7.710 19.952 -1.864 1.00 69.88 95 GLN A N 1
ATOM 753 C CA . GLN A 1 95 ? -7.230 18.634 -2.301 1.00 69.88 95 GLN A CA 1
ATOM 754 C C . GLN A 1 95 ? -6.987 17.653 -1.136 1.00 69.88 95 GLN A C 1
ATOM 756 O O . GLN A 1 95 ? -7.036 16.440 -1.355 1.00 69.88 95 GLN A O 1
ATOM 761 N N . HIS A 1 96 ? -6.793 18.139 0.096 1.00 77.25 96 HIS A N 1
ATOM 762 C CA . HIS A 1 96 ? -6.679 17.296 1.288 1.00 77.25 96 HIS A CA 1
ATOM 763 C C . HIS A 1 96 ? -7.979 16.544 1.577 1.00 77.25 96 HIS A C 1
ATOM 765 O O . HIS A 1 96 ? -7.898 15.428 2.081 1.00 77.25 96 HIS A O 1
ATOM 771 N N . SER A 1 97 ? -9.145 17.071 1.185 1.00 82.12 97 SER A N 1
ATOM 772 C CA . SER A 1 97 ? -10.428 16.372 1.335 1.00 82.12 97 SER A CA 1
ATOM 773 C C . SER A 1 97 ? -10.440 15.041 0.570 1.00 82.12 97 SER A C 1
ATOM 775 O O . SER A 1 97 ? -10.784 13.997 1.126 1.00 82.12 97 SER A O 1
ATOM 777 N N . SER A 1 98 ? -9.935 15.026 -0.671 1.00 84.38 98 SER A N 1
ATOM 778 C CA . SER A 1 98 ? -9.841 13.794 -1.474 1.00 84.38 98 SER A CA 1
ATOM 779 C C . SER A 1 98 ? -8.880 12.757 -0.875 1.00 84.38 98 SER A C 1
ATOM 781 O O . SER A 1 98 ? -9.187 11.565 -0.832 1.00 84.38 98 SER A O 1
ATOM 783 N N . VAL A 1 99 ? -7.739 13.207 -0.341 1.00 89.25 99 VAL A N 1
ATOM 784 C CA . VAL A 1 99 ? -6.776 12.333 0.347 1.00 89.25 99 VAL A CA 1
ATOM 785 C C . VAL A 1 99 ? -7.353 11.815 1.657 1.00 89.25 99 VAL A C 1
ATOM 787 O O . VAL A 1 99 ? -7.134 10.657 2.006 1.00 89.25 99 VAL A O 1
ATOM 790 N N . ALA A 1 100 ? -8.107 12.644 2.375 1.00 90.81 100 ALA A N 1
ATOM 791 C CA . ALA A 1 100 ? -8.730 12.258 3.627 1.00 90.81 100 ALA A CA 1
ATOM 792 C C . ALA A 1 100 ? -9.797 11.174 3.412 1.00 90.81 100 ALA A C 1
ATOM 794 O O . ALA A 1 100 ? -9.838 10.207 4.166 1.00 90.81 100 ALA A O 1
ATOM 795 N N . VAL A 1 101 ? -10.589 11.254 2.336 1.00 90.56 101 VAL A N 1
ATOM 796 C CA . VAL A 1 101 ? -11.508 10.172 1.928 1.00 90.56 101 VAL A CA 1
ATOM 797 C C . VAL A 1 101 ? -10.748 8.880 1.595 1.00 90.56 101 VAL A C 1
ATOM 799 O O . VAL A 1 101 ? -11.136 7.800 2.048 1.00 90.56 101 VAL A O 1
ATOM 802 N N . LEU A 1 102 ? -9.635 8.979 0.858 1.00 91.62 102 LEU A N 1
ATOM 803 C CA . LEU A 1 102 ? -8.802 7.824 0.506 1.00 91.62 102 LEU A CA 1
ATOM 804 C C . LEU A 1 102 ? -8.217 7.130 1.748 1.00 91.62 102 LEU A C 1
ATOM 806 O O . LEU A 1 102 ? -8.256 5.903 1.850 1.00 91.62 102 LEU A O 1
ATOM 810 N N . TYR A 1 103 ? -7.671 7.898 2.693 1.00 93.69 103 TYR A N 1
ATOM 811 C CA . TYR A 1 103 ? -7.167 7.349 3.953 1.00 93.69 103 TYR A CA 1
ATOM 812 C C . TYR A 1 103 ? -8.304 6.851 4.852 1.00 93.69 103 TYR A C 1
ATOM 814 O O . TYR A 1 103 ? -8.127 5.833 5.510 1.00 93.69 103 TYR A O 1
ATOM 822 N N . GLY A 1 104 ? -9.477 7.490 4.842 1.00 93.12 104 GLY A N 1
ATOM 823 C CA . GLY A 1 104 ? -10.667 6.995 5.544 1.00 93.12 104 GLY A CA 1
ATOM 824 C C . GLY A 1 104 ? -11.034 5.586 5.093 1.00 93.12 104 GLY A C 1
ATOM 825 O O . GLY A 1 104 ? -11.118 4.682 5.920 1.00 93.12 104 GLY A O 1
ATOM 826 N N . SER A 1 105 ? -11.080 5.378 3.775 1.00 92.56 105 SER A N 1
ATOM 827 C CA . SER A 1 105 ? -11.318 4.056 3.187 1.00 92.56 105 SER A CA 1
ATOM 828 C C . SER A 1 105 ? -10.253 3.040 3.614 1.00 92.56 105 SER A C 1
ATOM 830 O O . SER A 1 105 ? -10.580 1.902 3.921 1.00 92.56 105 SER A O 1
ATOM 832 N N . LEU A 1 106 ? -8.972 3.428 3.672 1.00 94.25 106 LEU A N 1
ATOM 833 C CA . LEU A 1 106 ? -7.903 2.556 4.179 1.00 94.25 106 LEU A CA 1
ATOM 834 C C . LEU A 1 106 ? -8.142 2.143 5.644 1.00 94.25 106 LEU A C 1
ATOM 836 O O . LEU A 1 106 ? -7.952 0.977 5.980 1.00 94.25 106 LEU A O 1
ATOM 840 N N . TRP A 1 107 ? -8.553 3.065 6.515 1.00 94.94 107 TRP A N 1
ATOM 841 C CA . TRP A 1 107 ? -8.827 2.754 7.923 1.00 94.94 107 TRP A CA 1
ATOM 842 C C . TRP A 1 107 ? -10.074 1.884 8.111 1.00 94.94 107 TRP A C 1
ATOM 844 O O . TRP A 1 107 ? -10.051 1.000 8.965 1.00 94.94 107 TRP A O 1
ATOM 854 N N . ASP A 1 108 ? -11.099 2.039 7.267 1.00 92.94 108 ASP A N 1
ATOM 855 C CA . ASP A 1 108 ? -12.243 1.115 7.231 1.00 92.94 108 ASP A CA 1
ATOM 856 C C . ASP A 1 108 ? -11.789 -0.319 6.889 1.00 92.94 108 ASP A C 1
ATOM 858 O O . ASP A 1 108 ? -12.257 -1.296 7.475 1.00 92.94 108 ASP A O 1
ATOM 862 N N . GLN A 1 109 ? -10.816 -0.462 5.978 1.00 92.56 109 GLN A N 1
ATOM 863 C CA . GLN A 1 109 ? -10.236 -1.766 5.638 1.00 92.56 109 GLN A CA 1
ATOM 864 C C .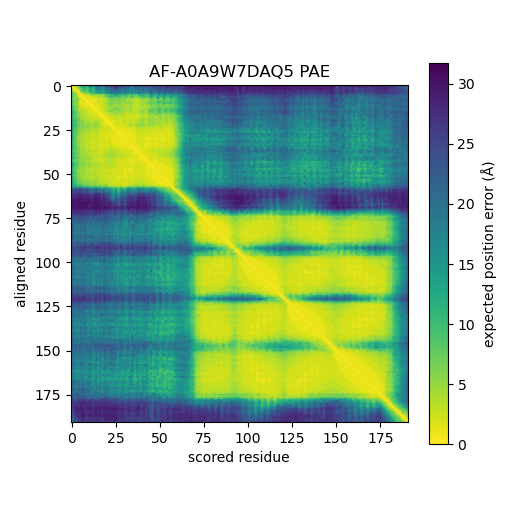 GLN A 1 109 ? -9.460 -2.387 6.805 1.00 92.56 109 GLN A C 1
ATOM 866 O O . GLN A 1 109 ? -9.563 -3.592 7.029 1.00 92.56 109 GLN A O 1
ATOM 871 N N . PHE A 1 110 ? -8.689 -1.588 7.549 1.00 93.31 110 PHE A N 1
ATOM 872 C CA . PHE A 1 110 ? -7.997 -2.067 8.748 1.00 93.31 110 PHE A CA 1
ATOM 873 C C . PHE A 1 110 ? -8.984 -2.568 9.807 1.00 93.31 110 PHE A C 1
ATOM 875 O O . PHE A 1 110 ? -8.743 -3.618 10.394 1.00 93.31 110 PHE A O 1
ATOM 882 N N . GLU A 1 111 ? -10.103 -1.872 10.013 1.00 91.81 111 GLU A N 1
ATOM 883 C CA . GLU A 1 111 ? -11.119 -2.238 11.008 1.00 91.81 111 GLU A CA 1
ATOM 884 C C . GLU A 1 111 ? -11.775 -3.583 10.698 1.00 91.81 111 GLU A C 1
ATOM 886 O O . GLU A 1 111 ? -11.857 -4.446 11.574 1.00 91.81 111 GLU A O 1
ATOM 891 N N . LEU A 1 112 ? -12.123 -3.809 9.431 1.00 90.88 112 LEU A N 1
ATOM 892 C CA . LEU A 1 112 ? -12.668 -5.084 8.969 1.00 90.88 112 LEU A CA 1
ATOM 893 C C . LEU A 1 112 ? -11.678 -6.248 9.143 1.00 90.88 112 LEU A C 1
ATOM 895 O O . LEU A 1 112 ? -12.077 -7.358 9.494 1.00 90.88 112 LEU A O 1
ATOM 899 N N . VAL A 1 113 ? -10.387 -6.020 8.897 1.00 91.12 113 VAL A N 1
ATOM 900 C CA . VAL A 1 113 ? -9.355 -7.054 9.082 1.00 91.12 113 VAL A CA 1
ATOM 901 C C . VAL A 1 113 ? -9.084 -7.302 10.568 1.00 91.12 113 VAL A C 1
ATOM 903 O O . VAL A 1 113 ? -8.926 -8.450 10.972 1.00 91.12 113 VAL A O 1
ATOM 906 N N . HIS A 1 114 ? -9.084 -6.255 11.395 1.00 90.69 114 HIS A N 1
ATOM 907 C CA . HIS A 1 114 ? -8.909 -6.370 12.840 1.00 90.69 114 HIS A CA 1
ATOM 908 C C . HIS A 1 114 ? -10.003 -7.230 13.485 1.00 90.69 114 HIS A C 1
ATOM 910 O O . HIS A 1 114 ? -9.692 -8.123 14.269 1.00 90.69 114 HIS A O 1
ATOM 916 N N . GLN A 1 115 ? -11.267 -7.014 13.105 1.00 88.44 115 GLN A N 1
ATOM 917 C CA . GLN A 1 115 ? -12.394 -7.825 13.582 1.00 88.44 115 GLN A CA 1
ATOM 918 C C . GLN A 1 115 ? -12.202 -9.313 13.262 1.00 88.44 115 GLN A C 1
ATOM 920 O O . GLN A 1 115 ? -12.349 -10.153 14.143 1.00 88.44 115 GLN A O 1
ATOM 925 N N . GLN A 1 116 ? -11.773 -9.640 12.041 1.00 88.75 116 GLN A N 1
ATOM 926 C CA . GLN A 1 116 ? -11.512 -11.029 11.655 1.00 88.75 116 GLN A CA 1
ATOM 927 C C . GLN A 1 116 ? -10.354 -11.661 12.434 1.00 88.75 116 GLN A C 1
ATOM 929 O O . GLN A 1 116 ? -10.417 -12.838 12.776 1.00 88.75 116 GLN A O 1
ATOM 934 N N . ILE A 1 117 ? -9.297 -10.896 12.723 1.00 88.00 117 ILE A N 1
ATOM 935 C CA . ILE A 1 117 ? -8.162 -11.377 13.524 1.00 88.00 117 ILE A CA 1
ATOM 936 C C . ILE A 1 117 ? -8.604 -11.685 14.964 1.00 88.00 117 ILE A C 1
ATOM 938 O O . ILE A 1 117 ? -8.186 -12.703 15.514 1.00 88.00 117 ILE A O 1
ATOM 942 N N . LEU A 1 118 ? -9.458 -10.842 15.558 1.00 84.94 118 LEU A N 1
ATOM 943 C CA . LEU A 1 118 ? -10.017 -11.079 16.893 1.00 84.94 118 LEU A CA 1
ATOM 944 C C . LEU A 1 118 ? -10.921 -12.320 16.924 1.00 84.94 118 LEU A C 1
ATOM 946 O O . LEU A 1 118 ? -10.829 -13.123 17.848 1.00 84.94 118 LEU A O 1
ATOM 950 N N . GLU A 1 119 ? -11.782 -12.488 15.918 1.00 82.25 119 GLU A N 1
ATOM 951 C CA . GLU A 1 119 ? -12.716 -13.620 15.830 1.00 82.25 119 GLU A CA 1
ATOM 952 C C . GLU A 1 119 ? -12.014 -14.964 15.593 1.00 82.25 119 GLU A C 1
ATOM 954 O O . GLU A 1 119 ? -12.497 -16.001 16.045 1.00 82.25 119 GLU A O 1
ATOM 959 N N . ALA A 1 120 ? -10.878 -14.956 14.894 1.00 75.62 120 ALA A N 1
ATOM 960 C CA . ALA A 1 120 ? -10.155 -16.163 14.507 1.00 75.62 120 ALA A CA 1
ATOM 961 C C . ALA A 1 120 ? -9.152 -16.679 15.558 1.00 75.62 120 ALA A C 1
ATOM 963 O O . ALA A 1 120 ? -8.445 -17.638 15.254 1.00 75.62 120 ALA A O 1
ATOM 964 N N . ASP A 1 121 ? -9.065 -16.061 16.747 1.00 69.06 121 ASP A N 1
ATOM 965 C CA . ASP A 1 121 ? -7.971 -16.282 17.716 1.00 69.06 121 ASP A CA 1
ATOM 966 C C . ASP A 1 121 ? -6.602 -16.193 17.013 1.00 69.06 121 ASP A C 1
ATOM 968 O O . ASP A 1 121 ? -5.837 -17.154 16.911 1.00 69.06 121 ASP A O 1
ATOM 972 N N . GLY A 1 122 ? -6.384 -15.036 16.377 1.00 64.38 122 GLY A N 1
ATOM 973 C CA . GLY A 1 122 ? -5.405 -14.849 15.315 1.00 64.38 122 GLY A CA 1
ATOM 974 C C . GLY A 1 122 ? -3.981 -15.301 15.644 1.00 64.38 122 GLY A C 1
ATOM 975 O O . GLY A 1 122 ? -3.430 -15.014 16.707 1.00 64.38 122 GLY A O 1
ATOM 976 N N . ASP A 1 123 ? -3.350 -15.940 14.656 1.00 81.06 123 ASP A N 1
ATOM 977 C CA . ASP A 1 123 ? -1.939 -16.320 14.699 1.00 81.06 123 ASP A CA 1
ATOM 978 C C . ASP A 1 123 ? -1.043 -15.137 15.116 1.00 81.06 123 ASP A C 1
ATOM 980 O O . ASP A 1 123 ? -1.148 -14.026 14.587 1.00 81.06 123 ASP A O 1
ATOM 984 N N . ALA A 1 124 ? -0.115 -15.381 16.045 1.00 84.12 124 ALA A N 1
ATOM 985 C CA . ALA A 1 124 ? 0.749 -14.342 16.599 1.00 84.12 124 ALA A CA 1
ATOM 986 C C . ALA A 1 124 ? 1.599 -13.652 15.518 1.00 84.12 124 ALA A C 1
ATOM 988 O O . ALA A 1 124 ? 1.857 -12.447 15.606 1.00 84.12 124 ALA A O 1
ATOM 989 N N . ALA A 1 125 ? 2.017 -14.376 14.470 1.00 86.69 125 ALA A N 1
ATOM 990 C CA . ALA A 1 125 ? 2.741 -13.766 13.359 1.00 86.69 125 ALA A CA 1
ATOM 991 C C . ALA A 1 125 ? 1.826 -12.860 12.517 1.00 86.69 125 ALA A C 1
ATOM 993 O O . ALA A 1 125 ? 2.240 -11.752 12.163 1.00 86.69 125 ALA A O 1
ATOM 994 N N . CYS A 1 126 ? 0.576 -13.265 12.266 1.00 88.44 126 CYS A N 1
ATOM 995 C CA . CYS A 1 126 ? -0.440 -12.411 11.643 1.00 88.44 126 CYS A CA 1
ATOM 996 C C . CYS A 1 126 ? -0.657 -11.113 12.434 1.00 88.44 126 CYS A C 1
ATOM 998 O O . CYS A 1 126 ? -0.549 -10.022 11.865 1.00 88.44 126 CYS A O 1
ATOM 1000 N N . CYS A 1 127 ? -0.883 -11.223 13.747 1.00 86.75 127 CYS A N 1
ATOM 1001 C CA . CYS A 1 127 ? -1.086 -10.085 14.646 1.00 86.75 127 CYS A CA 1
ATOM 1002 C C . CYS A 1 127 ? 0.088 -9.097 14.587 1.00 86.75 127 CYS A C 1
ATOM 1004 O O . CYS A 1 127 ? -0.122 -7.900 14.392 1.00 86.75 127 CYS A O 1
ATOM 1006 N N . ASN A 1 128 ? 1.329 -9.588 14.644 1.00 87.81 128 ASN A N 1
ATOM 1007 C CA . ASN A 1 128 ? 2.523 -8.741 14.573 1.00 87.81 128 ASN A CA 1
ATOM 1008 C C . ASN A 1 128 ? 2.647 -7.993 13.233 1.00 87.81 128 ASN A C 1
ATOM 1010 O O . ASN A 1 128 ? 2.935 -6.792 13.204 1.00 87.81 128 ASN A O 1
ATOM 1014 N N . VAL A 1 129 ? 2.423 -8.677 12.102 1.00 90.81 129 VAL A N 1
ATOM 1015 C CA . VAL A 1 129 ? 2.491 -8.028 10.780 1.00 90.81 129 VAL A CA 1
ATOM 1016 C C . VAL A 1 129 ? 1.371 -6.996 10.632 1.00 90.81 129 VAL A C 1
ATOM 1018 O O . VAL A 1 129 ? 1.611 -5.900 10.117 1.00 90.81 129 VAL A O 1
ATOM 1021 N N . PHE A 1 130 ? 0.169 -7.309 11.117 1.00 92.44 130 PHE A N 1
ATOM 1022 C CA . PHE A 1 130 ? -0.966 -6.392 11.109 1.00 92.44 130 PHE A CA 1
ATOM 1023 C C . PHE A 1 130 ? -0.692 -5.137 11.949 1.00 92.44 130 PHE A C 1
ATOM 1025 O O . PHE A 1 130 ? -0.839 -4.019 11.455 1.00 92.44 130 PHE A O 1
ATOM 1032 N N . GLN A 1 131 ? -0.194 -5.292 13.176 1.00 89.50 131 GLN A N 1
ATOM 1033 C CA . GLN A 1 131 ? 0.152 -4.173 14.056 1.00 89.50 131 GLN A CA 1
ATOM 1034 C C . GLN A 1 131 ? 1.241 -3.269 13.464 1.00 89.50 131 GLN A C 1
ATOM 1036 O O . GLN A 1 131 ? 1.155 -2.039 13.559 1.00 89.50 131 GLN A O 1
ATOM 1041 N N . SER A 1 132 ? 2.242 -3.854 12.798 1.00 91.19 132 SER A N 1
ATOM 1042 C CA . SER A 1 132 ? 3.263 -3.091 12.074 1.00 91.19 132 SER A CA 1
ATOM 1043 C C . SER A 1 132 ? 2.644 -2.229 10.967 1.00 91.19 132 SER A C 1
ATOM 1045 O O . SER A 1 132 ? 2.981 -1.049 10.841 1.00 91.19 132 SER A O 1
ATOM 1047 N N . LEU A 1 133 ? 1.687 -2.779 10.208 1.00 93.81 133 LEU A N 1
ATOM 1048 C CA . LEU A 1 133 ? 0.955 -2.033 9.181 1.00 93.81 133 LEU A CA 1
ATOM 1049 C C . LEU A 1 133 ? 0.102 -0.906 9.770 1.00 93.81 133 LEU A C 1
ATOM 1051 O O . LEU A 1 133 ? 0.117 0.195 9.222 1.00 93.81 133 LEU A O 1
ATOM 1055 N N . VAL A 1 134 ? -0.597 -1.149 10.881 1.00 94.25 134 VAL A N 1
ATOM 1056 C CA . VAL A 1 134 ? -1.412 -0.133 11.571 1.00 94.25 134 VAL A CA 1
ATOM 1057 C C . VAL A 1 134 ? -0.540 1.011 12.084 1.00 94.25 134 VAL A C 1
ATOM 1059 O O . VAL A 1 134 ? -0.867 2.183 11.896 1.00 94.25 134 VAL A O 1
ATOM 1062 N N . SER A 1 135 ? 0.605 0.684 12.682 1.00 91.19 135 SER A N 1
ATOM 1063 C CA . SER A 1 135 ? 1.561 1.671 13.190 1.00 91.19 135 SER A CA 1
ATOM 1064 C C . SER A 1 135 ? 2.115 2.537 12.059 1.00 91.19 135 SER A C 1
ATOM 1066 O O . SER A 1 135 ? 2.158 3.764 12.165 1.00 91.19 135 SER A O 1
ATOM 1068 N N . GLU A 1 136 ? 2.477 1.920 10.933 1.00 93.44 136 GLU A N 1
ATOM 1069 C CA . GLU A 1 136 ? 2.915 2.644 9.743 1.00 93.44 136 GLU A CA 1
ATOM 1070 C C . GLU A 1 136 ? 1.797 3.530 9.179 1.00 93.44 136 GLU A C 1
ATOM 1072 O O . GLU A 1 136 ? 2.035 4.704 8.889 1.00 93.44 136 GLU A O 1
ATOM 1077 N N . ALA A 1 137 ? 0.572 3.009 9.075 1.00 94.94 137 ALA A N 1
ATOM 1078 C CA . ALA A 1 137 ? -0.585 3.762 8.607 1.00 94.94 137 ALA A CA 1
ATOM 1079 C C . ALA A 1 137 ? -0.874 4.976 9.498 1.00 94.94 137 ALA A C 1
ATOM 1081 O O . ALA A 1 137 ? -1.117 6.065 8.973 1.00 94.94 137 ALA A O 1
ATOM 1082 N N . LYS A 1 138 ? -0.769 4.840 10.827 1.00 94.81 138 LYS A N 1
ATOM 1083 C CA . LYS A 1 138 ? -0.901 5.950 11.786 1.00 94.81 138 LYS A CA 1
ATOM 1084 C C . LYS A 1 138 ? 0.130 7.039 11.520 1.00 94.81 138 LYS A C 1
ATOM 1086 O O . LYS A 1 138 ? -0.238 8.206 11.386 1.00 94.81 138 LYS A O 1
ATOM 1091 N N . VAL A 1 139 ? 1.401 6.658 11.378 1.00 92.44 139 VAL A N 1
ATOM 1092 C CA . VAL A 1 139 ? 2.489 7.597 11.064 1.00 92.44 139 VAL A CA 1
ATOM 1093 C C . VAL A 1 139 ? 2.237 8.292 9.728 1.00 92.44 139 VAL A C 1
ATOM 1095 O O . VAL A 1 139 ? 2.386 9.503 9.635 1.00 92.44 139 VAL A O 1
ATOM 1098 N N . LYS A 1 140 ? 1.827 7.575 8.677 1.00 93.38 140 LYS A N 1
ATOM 1099 C CA . LYS A 1 140 ? 1.545 8.214 7.381 1.00 93.38 140 LYS A CA 1
ATOM 1100 C C . LYS A 1 140 ? 0.324 9.137 7.444 1.00 93.38 140 LYS A C 1
ATOM 1102 O O . LYS A 1 140 ? 0.380 10.229 6.885 1.00 93.38 140 LYS A O 1
ATOM 1107 N N . THR A 1 141 ? -0.721 8.748 8.172 1.00 94.31 141 THR A N 1
ATOM 1108 C CA . THR A 1 141 ? -1.937 9.554 8.365 1.00 94.31 141 THR A CA 1
ATOM 1109 C C . THR A 1 141 ? -1.629 10.860 9.097 1.00 94.31 141 THR A C 1
ATOM 1111 O O . THR A 1 141 ? -2.117 11.913 8.697 1.00 94.31 141 THR A O 1
ATOM 1114 N N . SER A 1 142 ? -0.754 10.842 10.110 1.00 90.94 142 SER A N 1
ATOM 1115 C CA . SER A 1 142 ? -0.376 12.071 10.819 1.00 90.94 142 SER A CA 1
ATOM 1116 C C . SER A 1 142 ? 0.388 13.062 9.936 1.00 90.94 142 SER A C 1
ATOM 1118 O O . SER A 1 142 ? 0.245 14.266 10.121 1.00 90.94 142 SER A O 1
ATOM 1120 N N . THR A 1 143 ? 1.139 12.592 8.930 1.00 91.56 143 THR A N 1
ATOM 1121 C CA . THR A 1 143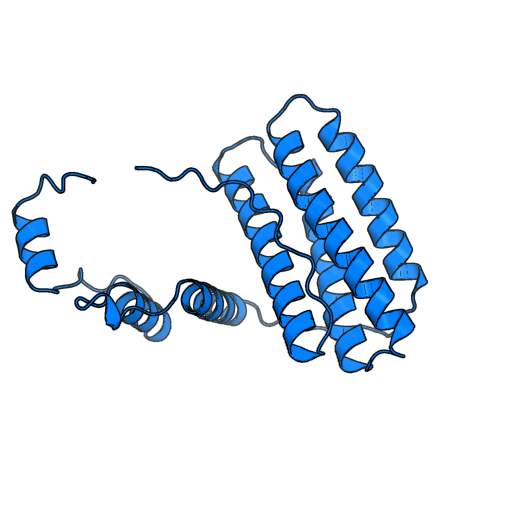 ? 1.859 13.490 8.006 1.00 91.56 143 THR A CA 1
ATOM 1122 C C . THR A 1 143 ? 0.952 14.298 7.077 1.00 91.56 143 THR A C 1
ATOM 1124 O O . THR A 1 143 ? 1.421 15.261 6.471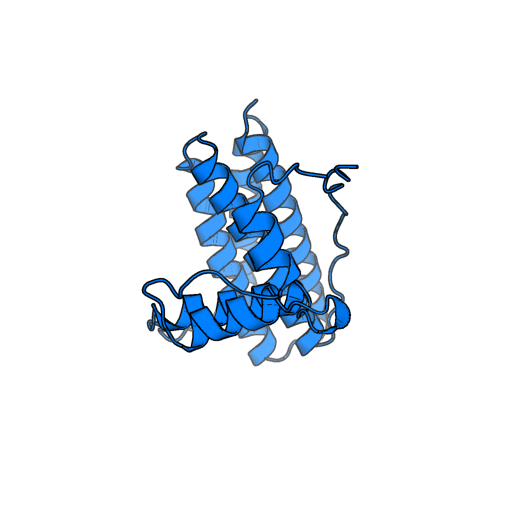 1.00 91.56 143 THR A O 1
ATOM 1127 N N . LEU A 1 144 ? -0.339 13.956 6.977 1.00 89.69 144 LEU A N 1
ATOM 1128 C CA . LEU A 1 144 ? -1.286 14.647 6.097 1.00 89.69 144 LEU A CA 1
ATOM 1129 C C . LEU A 1 144 ? -1.545 16.102 6.512 1.00 89.69 144 LEU A C 1
ATOM 1131 O O . LEU A 1 144 ? -1.831 16.936 5.656 1.00 89.69 144 LEU A O 1
ATOM 1135 N N . THR A 1 145 ? -1.394 16.428 7.798 1.00 86.19 145 THR A N 1
ATOM 1136 C CA . THR A 1 145 ? -1.557 17.799 8.318 1.00 86.19 145 THR A CA 1
ATOM 1137 C C . THR A 1 145 ? -0.432 18.733 7.876 1.00 86.19 145 THR A C 1
ATOM 1139 O O . THR A 1 145 ? -0.641 19.932 7.737 1.00 86.19 145 THR A O 1
ATOM 1142 N N . SER A 1 146 ? 0.757 18.182 7.617 1.00 85.19 146 SER A N 1
ATOM 1143 C CA . SER A 1 146 ? 1.936 18.912 7.137 1.00 85.19 146 SER A CA 1
ATOM 1144 C C . SER A 1 146 ? 2.085 18.853 5.611 1.00 85.19 146 SER A C 1
ATOM 1146 O O . SER A 1 146 ? 3.079 19.349 5.069 1.00 85.19 146 SER A O 1
ATOM 1148 N N . MET A 1 147 ? 1.157 18.202 4.906 1.00 83.38 147 MET A N 1
ATOM 1149 C CA . MET A 1 147 ? 1.257 18.024 3.464 1.00 83.38 147 MET A CA 1
ATOM 1150 C C . MET A 1 147 ? 1.130 19.372 2.748 1.00 83.38 147 MET A C 1
ATOM 1152 O O . MET A 1 147 ? 0.255 20.177 3.055 1.00 83.38 147 MET A O 1
ATOM 1156 N N . LYS A 1 148 ? 1.987 19.612 1.756 1.00 78.81 148 LYS A N 1
ATOM 1157 C CA . LYS A 1 148 ? 1.822 20.744 0.842 1.00 78.81 148 LYS A CA 1
ATOM 1158 C C . LYS A 1 148 ? 0.727 20.415 -0.174 1.00 78.81 148 LYS A C 1
ATOM 1160 O O . LYS A 1 148 ? 0.673 19.296 -0.673 1.00 78.81 148 LYS A O 1
ATOM 1165 N N . GLY A 1 149 ? -0.092 21.395 -0.546 1.00 79.69 149 GLY A N 1
ATOM 1166 C CA . GLY A 1 149 ? -1.119 21.245 -1.589 1.00 79.69 149 GLY A CA 1
ATOM 1167 C C . GLY A 1 149 ? -0.573 21.148 -3.023 1.00 79.69 149 GLY A C 1
ATOM 1168 O O . GLY A 1 149 ? -1.293 21.419 -3.977 1.00 79.69 149 GLY A O 1
ATOM 1169 N N . ASP A 1 150 ? 0.712 20.834 -3.207 1.00 86.00 150 ASP A N 1
ATOM 1170 C CA . ASP A 1 150 ? 1.286 20.647 -4.536 1.00 86.00 150 ASP A CA 1
ATOM 1171 C C . ASP A 1 150 ? 1.032 19.226 -5.070 1.00 86.00 150 ASP A C 1
ATOM 1173 O O . ASP A 1 150 ? 0.833 18.263 -4.326 1.00 86.00 150 ASP A O 1
ATOM 1177 N N . MET A 1 151 ? 1.036 19.091 -6.398 1.00 85.62 151 MET A N 1
ATOM 1178 C CA . MET A 1 151 ? 0.705 17.835 -7.078 1.00 85.62 151 MET A CA 1
ATOM 1179 C C . MET A 1 151 ? 1.679 16.694 -6.745 1.00 85.62 151 MET A C 1
ATOM 1181 O O . MET A 1 151 ? 1.274 15.530 -6.739 1.00 85.62 151 MET A O 1
ATOM 1185 N N . ILE A 1 152 ? 2.950 17.004 -6.469 1.00 88.06 152 ILE A N 1
ATOM 1186 C CA . ILE A 1 152 ? 3.971 15.999 -6.144 1.00 88.06 152 ILE A CA 1
ATOM 1187 C C . ILE A 1 152 ? 3.655 15.388 -4.780 1.00 88.06 152 ILE A C 1
ATOM 1189 O O . ILE A 1 152 ? 3.537 14.168 -4.669 1.00 88.06 152 ILE A O 1
ATOM 1193 N N . SER A 1 153 ? 3.429 16.237 -3.778 1.00 87.38 153 SER A N 1
ATOM 1194 C CA . SER A 1 153 ? 3.045 15.843 -2.423 1.00 87.38 153 SER A CA 1
ATOM 1195 C C . SER A 1 153 ? 1.744 15.039 -2.429 1.00 87.38 153 SER A C 1
ATOM 1197 O O . SER A 1 153 ? 1.673 13.974 -1.814 1.00 87.38 153 SER A O 1
ATOM 1199 N N . LEU A 1 154 ? 0.747 15.486 -3.200 1.00 87.31 154 LEU A N 1
ATOM 1200 C CA . LEU A 1 154 ? -0.533 14.794 -3.360 1.00 87.31 154 LEU A CA 1
ATOM 1201 C C . LEU A 1 154 ? -0.363 13.387 -3.954 1.00 87.31 154 LEU A C 1
ATOM 1203 O O . LEU A 1 154 ? -0.937 12.409 -3.466 1.00 87.31 154 LEU A O 1
ATOM 1207 N N . THR A 1 155 ? 0.448 13.276 -5.006 1.00 88.75 155 THR A N 1
ATOM 1208 C CA . THR A 1 155 ? 0.731 11.995 -5.665 1.00 88.75 155 THR A CA 1
ATOM 1209 C C . THR A 1 155 ? 1.474 11.064 -4.713 1.00 88.75 155 THR A C 1
ATOM 1211 O O . THR A 1 155 ? 1.144 9.884 -4.614 1.00 88.75 155 THR A O 1
ATOM 1214 N N . GLU A 1 156 ? 2.435 11.590 -3.956 1.00 90.75 156 GLU A N 1
ATOM 1215 C CA . GLU A 1 156 ? 3.198 10.818 -2.983 1.00 90.75 156 GLU A CA 1
ATOM 1216 C C . GLU A 1 156 ? 2.310 10.240 -1.873 1.00 90.75 156 GLU A C 1
ATOM 1218 O O . GLU A 1 156 ? 2.361 9.033 -1.617 1.00 90.75 156 GLU A O 1
ATOM 1223 N N . VAL A 1 157 ? 1.460 11.051 -1.232 1.00 91.50 157 VAL A N 1
ATOM 1224 C CA . VAL A 1 157 ? 0.571 10.552 -0.165 1.00 91.50 157 VAL A CA 1
ATOM 1225 C C . VAL A 1 157 ? -0.457 9.554 -0.682 1.00 91.50 157 VAL A C 1
ATOM 1227 O O . VAL A 1 157 ? -0.783 8.591 0.018 1.00 91.50 157 VAL A O 1
ATOM 1230 N N . THR A 1 158 ? -0.908 9.742 -1.922 1.00 91.75 158 THR A N 1
ATOM 1231 C CA . THR A 1 158 ? -1.827 8.835 -2.610 1.00 91.75 158 THR A CA 1
ATOM 1232 C C . THR A 1 158 ? -1.157 7.483 -2.856 1.00 91.75 158 THR A C 1
ATOM 1234 O O . THR A 1 158 ? -1.702 6.441 -2.491 1.00 91.75 158 THR A O 1
ATOM 1237 N N . MET A 1 159 ? 0.070 7.482 -3.388 1.00 92.38 159 MET A N 1
ATOM 1238 C CA . MET A 1 159 ? 0.855 6.259 -3.591 1.00 92.38 159 MET A CA 1
ATOM 1239 C C . MET A 1 159 ? 1.145 5.530 -2.275 1.00 92.38 159 MET A C 1
ATOM 1241 O O . MET A 1 159 ? 1.093 4.300 -2.236 1.00 92.38 159 MET A O 1
ATOM 1245 N N . ARG A 1 160 ? 1.412 6.264 -1.185 1.00 92.81 160 ARG A N 1
ATOM 1246 C CA . ARG A 1 160 ? 1.598 5.676 0.153 1.00 92.81 160 ARG A CA 1
ATOM 1247 C C . ARG A 1 160 ? 0.343 4.932 0.624 1.00 92.81 160 ARG A C 1
ATOM 1249 O O . ARG A 1 160 ? 0.476 3.807 1.101 1.00 92.81 160 ARG A O 1
ATOM 1256 N N . SER A 1 161 ? -0.849 5.510 0.438 1.00 93.25 161 SER A N 1
ATOM 1257 C CA . SER A 1 161 ? -2.116 4.848 0.789 1.00 93.25 161 SER A CA 1
ATOM 1258 C C . SER A 1 161 ? -2.309 3.548 0.003 1.00 93.25 161 SER A C 1
ATOM 1260 O O . SER A 1 161 ? -2.471 2.484 0.599 1.00 93.25 161 SER A O 1
ATOM 1262 N N . TYR A 1 162 ? -2.155 3.585 -1.326 1.00 91.56 162 TYR A N 1
ATOM 1263 C CA . TYR A 1 162 ? -2.252 2.377 -2.156 1.00 91.56 162 TYR A CA 1
ATOM 1264 C C . TYR A 1 162 ? -1.206 1.314 -1.791 1.00 91.56 162 TYR A C 1
ATOM 1266 O O . TYR A 1 162 ? -1.493 0.116 -1.808 1.00 91.56 162 TYR A O 1
ATOM 1274 N N . GLY A 1 163 ? 0.009 1.732 -1.428 1.00 91.00 163 GLY A N 1
ATOM 1275 C CA . GLY A 1 163 ? 1.051 0.830 -0.941 1.00 91.00 163 GLY A CA 1
ATOM 1276 C C . GLY A 1 163 ? 0.647 0.090 0.339 1.00 91.00 163 GLY A C 1
ATOM 1277 O O . GLY A 1 163 ? 0.905 -1.111 0.457 1.00 91.00 163 GLY A O 1
ATOM 1278 N N . LEU A 1 164 ? -0.015 0.781 1.272 1.00 94.38 164 LEU A N 1
ATOM 1279 C CA . LEU A 1 164 ? -0.548 0.197 2.507 1.00 94.38 164 LEU A CA 1
ATOM 1280 C C . LEU A 1 164 ? -1.715 -0.755 2.224 1.00 94.38 164 LEU A C 1
ATOM 1282 O O . LEU A 1 164 ? -1.654 -1.904 2.659 1.00 94.38 164 LEU A O 1
ATOM 1286 N N . GLN A 1 165 ? -2.704 -0.337 1.424 1.00 93.00 165 GLN A N 1
ATOM 1287 C CA . GLN A 1 165 ? -3.838 -1.186 1.015 1.00 93.00 165 GLN A CA 1
ATOM 1288 C C . GLN A 1 165 ? -3.354 -2.494 0.383 1.00 93.00 165 GLN A C 1
ATOM 1290 O O . GLN A 1 165 ? -3.790 -3.590 0.731 1.00 93.00 165 GLN A O 1
ATOM 1295 N N . ARG A 1 166 ? -2.365 -2.398 -0.509 1.00 90.88 166 ARG A N 1
ATOM 1296 C CA . ARG A 1 166 ? -1.778 -3.559 -1.176 1.00 90.88 166 ARG A CA 1
ATOM 1297 C C . ARG A 1 166 ? -1.090 -4.518 -0.206 1.00 90.88 166 ARG A C 1
ATOM 1299 O O . ARG A 1 166 ? -1.152 -5.731 -0.397 1.00 90.88 166 ARG A O 1
ATOM 1306 N N . ARG A 1 167 ? -0.406 -4.001 0.815 1.00 93.62 167 ARG A N 1
ATOM 1307 C CA . ARG A 1 167 ? 0.235 -4.833 1.846 1.00 93.62 167 ARG A CA 1
ATOM 1308 C C . ARG A 1 167 ? -0.790 -5.468 2.782 1.00 93.62 167 ARG A C 1
ATOM 1310 O O . ARG A 1 167 ? -0.604 -6.625 3.139 1.00 93.62 167 ARG A O 1
ATOM 1317 N N . LEU A 1 168 ? -1.865 -4.756 3.113 1.00 93.81 168 LEU A N 1
ATOM 1318 C CA . LEU A 1 168 ? -2.989 -5.298 3.874 1.00 93.81 168 LEU A CA 1
ATOM 1319 C C . LEU A 1 168 ? -3.667 -6.446 3.112 1.00 93.81 168 LEU A C 1
ATOM 1321 O O . LEU A 1 168 ? -3.861 -7.520 3.672 1.00 93.81 168 LEU A O 1
ATOM 1325 N N . LYS A 1 169 ? -3.917 -6.275 1.808 1.00 91.88 169 LYS A N 1
ATOM 1326 C CA . LYS A 1 169 ? -4.446 -7.331 0.929 1.00 91.88 169 LYS A CA 1
ATOM 1327 C C . LYS A 1 169 ? -3.567 -8.579 0.916 1.00 91.88 169 LYS A C 1
ATOM 1329 O O . LYS A 1 169 ? -4.068 -9.685 1.067 1.00 91.88 169 LYS A O 1
ATOM 1334 N N . LYS A 1 170 ? -2.249 -8.407 0.804 1.00 91.06 170 LYS A N 1
ATOM 1335 C CA . LYS A 1 170 ? -1.297 -9.525 0.879 1.00 91.06 170 LYS A CA 1
ATOM 1336 C C . LYS A 1 170 ? -1.313 -10.246 2.220 1.00 91.06 170 LYS A C 1
ATOM 1338 O O . LYS A 1 170 ? -1.141 -11.457 2.245 1.00 91.06 170 LYS A O 1
ATOM 1343 N N . LEU A 1 171 ? -1.474 -9.510 3.319 1.00 91.88 171 LEU A N 1
ATOM 1344 C CA . LEU A 1 171 ? -1.653 -10.116 4.635 1.00 91.88 171 LEU A CA 1
ATOM 1345 C C . LEU A 1 171 ? -2.939 -10.947 4.657 1.00 91.88 171 LEU A C 1
ATOM 1347 O O . LEU A 1 171 ? -2.895 -12.102 5.063 1.00 91.88 171 LEU A O 1
ATOM 1351 N N . CYS A 1 172 ? -4.044 -10.406 4.138 1.00 91.25 172 CYS A N 1
ATOM 1352 C CA . CYS A 1 172 ? -5.304 -11.143 4.052 1.00 91.25 172 CYS A CA 1
ATOM 1353 C C . CYS A 1 172 ? -5.145 -12.436 3.239 1.00 91.25 172 CYS A C 1
ATOM 1355 O O . CYS A 1 172 ? -5.551 -13.498 3.693 1.00 91.25 172 CYS A O 1
ATOM 1357 N N . GLU A 1 173 ? -4.484 -12.368 2.080 1.00 90.69 173 GLU A N 1
ATOM 1358 C CA . GLU A 1 173 ? -4.187 -13.537 1.244 1.00 90.69 173 GLU A CA 1
ATOM 1359 C C . GLU A 1 173 ? -3.302 -14.569 1.965 1.00 90.69 173 GLU A C 1
ATOM 1361 O O . GLU A 1 173 ? -3.538 -15.768 1.838 1.00 90.69 173 GLU A O 1
ATOM 1366 N N . ALA A 1 174 ? -2.301 -14.124 2.731 1.00 89.75 174 ALA A N 1
ATOM 1367 C CA . ALA A 1 174 ? -1.370 -15.007 3.436 1.00 89.75 174 ALA A CA 1
ATOM 1368 C C . ALA A 1 174 ? -2.010 -15.758 4.615 1.00 89.75 174 ALA A C 1
ATOM 1370 O O . ALA A 1 174 ? -1.599 -16.879 4.908 1.00 89.75 174 ALA A O 1
ATOM 1371 N N . TYR A 1 175 ? -3.006 -15.153 5.267 1.00 88.81 175 TYR A N 1
ATOM 1372 C CA . TYR A 1 175 ? -3.676 -15.702 6.453 1.00 88.81 175 TYR A CA 1
ATOM 1373 C C . TYR A 1 175 ? -5.153 -16.049 6.211 1.00 88.81 175 TYR A C 1
ATOM 1375 O O . TYR A 1 175 ? -5.901 -16.254 7.160 1.00 88.81 175 TYR A O 1
ATOM 1383 N N . PHE A 1 176 ? -5.571 -16.141 4.944 1.00 87.50 176 PHE A N 1
ATOM 1384 C CA . PHE A 1 176 ? -6.932 -16.507 4.527 1.00 87.50 176 PHE A CA 1
ATOM 1385 C C . PHE A 1 176 ? -8.050 -15.612 5.099 1.00 87.50 176 PHE A C 1
ATOM 1387 O O . PHE A 1 176 ? -9.180 -16.065 5.280 1.00 87.50 176 PHE A O 1
ATOM 1394 N N . LEU A 1 177 ? -7.755 -14.333 5.341 1.00 87.50 177 LEU A N 1
ATOM 1395 C CA . LEU A 1 177 ? -8.741 -13.336 5.765 1.00 87.50 177 LEU A CA 1
ATOM 1396 C C . LEU A 1 177 ? -9.504 -12.792 4.548 1.00 87.50 177 LEU A C 1
ATOM 1398 O O . LEU A 1 177 ? -8.970 -12.702 3.437 1.00 87.50 177 LEU A O 1
ATOM 1402 N N . GLN A 1 178 ? -10.751 -12.373 4.749 1.00 84.44 178 GLN A N 1
ATOM 1403 C CA . GLN A 1 178 ? -11.515 -11.660 3.733 1.00 84.44 178 GLN A CA 1
ATOM 1404 C C . GLN A 1 178 ? -10.872 -10.301 3.461 1.00 84.44 178 GLN A C 1
ATOM 1406 O O . GLN A 1 178 ? -10.823 -9.427 4.329 1.00 84.44 178 GLN A O 1
ATOM 1411 N N . CYS A 1 179 ? -10.406 -10.120 2.225 1.00 70.62 179 CYS A N 1
ATOM 1412 C CA . CYS A 1 179 ? -9.922 -8.832 1.759 1.00 70.62 179 CYS A CA 1
ATOM 1413 C C . CYS A 1 179 ? -11.118 -7.888 1.557 1.00 70.62 179 CYS A C 1
ATOM 1415 O O . CYS A 1 179 ? -12.036 -8.238 0.807 1.00 70.62 179 CYS A O 1
ATOM 1417 N N . PRO A 1 180 ? -11.108 -6.684 2.148 1.00 63.75 180 PRO A N 1
ATOM 1418 C CA . PRO A 1 180 ? -12.127 -5.693 1.853 1.00 63.75 180 PRO A CA 1
ATOM 1419 C C . PRO A 1 180 ? -12.123 -5.357 0.358 1.00 63.75 180 PRO A C 1
ATOM 1421 O O . PRO A 1 180 ? -11.069 -5.233 -0.273 1.00 63.75 180 PRO A O 1
ATOM 1424 N N . VAL A 1 181 ? -13.323 -5.260 -0.215 1.00 58.66 181 VAL A N 1
ATOM 1425 C CA . VAL A 1 181 ? -13.527 -5.021 -1.645 1.00 58.66 181 VAL A CA 1
ATOM 1426 C C . VAL A 1 181 ? -12.937 -3.660 -2.005 1.00 58.66 181 VAL A C 1
ATOM 1428 O O . VAL A 1 181 ? -13.266 -2.650 -1.382 1.00 58.66 181 VAL A O 1
ATOM 1431 N N . GLU A 1 182 ? -12.071 -3.626 -3.021 1.00 54.91 182 GLU A N 1
ATOM 1432 C CA . GLU A 1 182 ? -11.640 -2.379 -3.649 1.00 54.91 182 GLU A CA 1
ATOM 1433 C C . GLU A 1 182 ? -12.902 -1.684 -4.177 1.00 54.91 182 GLU A C 1
ATOM 1435 O O . GLU A 1 182 ? -13.478 -2.101 -5.185 1.00 54.91 182 GLU A O 1
ATOM 1440 N N . GLN A 1 183 ? -13.376 -0.640 -3.488 1.00 45.84 183 GLN A N 1
ATOM 1441 C CA . GLN A 1 183 ? -14.290 0.297 -4.123 1.00 45.84 183 GLN A CA 1
ATOM 1442 C C . GLN A 1 183 ? -13.503 0.895 -5.281 1.00 45.84 183 GLN A C 1
ATOM 1444 O O . GLN A 1 183 ? -12.591 1.692 -5.075 1.00 45.84 183 GLN A O 1
ATOM 1449 N N . ASN A 1 184 ? -13.801 0.420 -6.491 1.00 36.59 184 ASN A N 1
ATOM 1450 C CA . ASN A 1 184 ? -13.255 0.933 -7.733 1.00 36.59 184 ASN A CA 1
ATOM 1451 C C . ASN A 1 184 ? -13.520 2.441 -7.781 1.00 36.59 184 ASN A C 1
ATOM 1453 O O . ASN A 1 184 ? -14.555 2.883 -8.280 1.00 36.59 184 ASN A O 1
ATOM 1457 N N . HIS 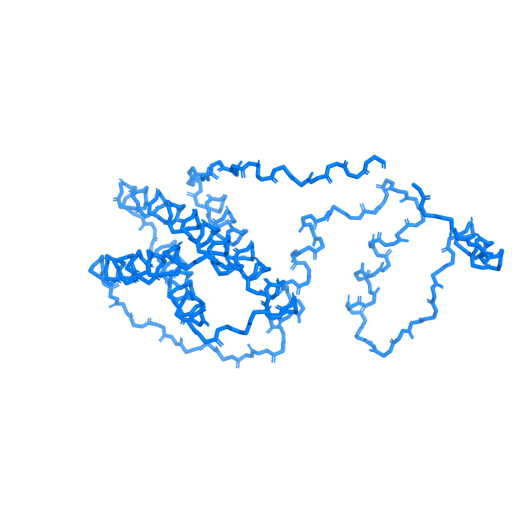A 1 185 ? -12.583 3.252 -7.295 1.00 43.34 185 HIS A N 1
ATOM 1458 C CA . HIS A 1 185 ? -12.450 4.599 -7.802 1.00 43.34 185 HIS A CA 1
ATOM 1459 C C . HIS A 1 185 ? -12.082 4.429 -9.258 1.00 43.34 185 HIS A C 1
ATOM 1461 O O . HIS A 1 185 ? -10.974 4.015 -9.588 1.00 43.34 185 HIS A O 1
ATOM 1467 N N . HIS A 1 186 ? -13.107 4.639 -10.082 1.00 35.66 186 HIS A N 1
ATOM 1468 C CA . HIS A 1 186 ? -13.104 4.714 -11.526 1.00 35.66 186 HIS A CA 1
ATOM 1469 C C . HIS A 1 186 ? -11.824 5.430 -11.970 1.00 35.66 186 HIS A C 1
ATOM 1471 O O . HIS A 1 186 ? -11.760 6.656 -12.047 1.00 35.66 186 HIS A O 1
ATOM 1477 N N . PHE A 1 187 ? -10.765 4.652 -12.192 1.00 36.34 187 PHE A N 1
ATOM 1478 C CA . PHE A 1 187 ? -9.588 5.122 -12.887 1.00 36.34 187 PHE A CA 1
ATOM 1479 C C . PHE A 1 187 ? -10.123 5.450 -14.265 1.00 36.34 187 PHE A C 1
ATOM 1481 O O . PHE A 1 187 ? -10.543 4.545 -14.983 1.00 36.34 187 PHE A O 1
ATOM 1488 N N . LEU A 1 188 ? -10.221 6.749 -14.548 1.00 34.62 188 LEU A N 1
ATOM 1489 C CA . LEU A 1 188 ? -10.656 7.296 -15.820 1.00 34.62 188 LEU A CA 1
ATOM 1490 C C . LEU A 1 188 ? -10.106 6.411 -16.940 1.00 34.62 188 LEU A C 1
ATOM 1492 O O . LEU A 1 188 ? -8.895 6.370 -17.169 1.00 34.62 188 LEU A O 1
ATOM 1496 N N . GLU A 1 189 ? -11.003 5.674 -17.599 1.00 27.98 189 GLU A N 1
ATOM 1497 C CA . GLU A 1 189 ? -10.728 5.063 -18.888 1.00 27.98 189 GLU A CA 1
ATOM 1498 C C . GLU A 1 189 ? -10.404 6.214 -19.838 1.00 27.98 189 GLU A C 1
ATOM 1500 O O . GLU A 1 189 ? -11.285 6.850 -20.418 1.00 27.98 189 GLU A O 1
ATOM 1505 N N . ILE A 1 190 ? -9.118 6.528 -19.966 1.00 33.78 190 ILE A N 1
ATOM 1506 C CA . ILE A 1 190 ? -8.631 7.368 -21.050 1.00 33.78 190 ILE A CA 1
ATOM 1507 C C . ILE A 1 190 ? -8.736 6.505 -22.312 1.00 33.78 190 ILE A C 1
ATOM 1509 O O . ILE A 1 190 ? -7.845 5.707 -22.612 1.00 33.78 190 ILE A O 1
ATOM 1513 N N . ARG A 1 191 ? -9.884 6.627 -22.987 1.00 34.59 191 ARG A N 1
ATOM 1514 C CA . ARG A 1 191 ? -10.101 6.204 -24.377 1.00 34.59 191 ARG A CA 1
ATOM 1515 C C . ARG A 1 191 ? -9.127 6.906 -25.328 1.00 34.59 191 ARG A C 1
ATOM 1517 O O . ARG A 1 191 ? -8.843 8.107 -25.123 1.00 34.59 191 ARG A O 1
#

Mean predicted aligned error: 12.82 Å

Nearest PDB structures (foldseek):
  8uok-assembly1_B  TM=4.716E-01  e=9.056E-01  Homo sapiens
  7p1l-assembly1_A  TM=3.961E-01  e=1.528E+00  Homo sapiens
  6i1z-assembly1_B  TM=2.543E-01  e=6.612E+00  Zea mays

Foldseek 3Di:
DDDPVDVVVVVCLQVLHDPDDDPDDPLVVVLVCLQSGSPPVSRDDPLVSLVSVVVVVPVVDDDDDDDDDDDPVVLVVLLVLLVVLLVVQCVDPALSVVLSVLLVVLSVQLVLQVVVCVVVVHDPVLVVLSVVLSVVSSVLSVCSVVFDRDPVSSVVSNVVSVSSLSSSVVSCVVRVHDGPDPPPPPPPPPD

Secondary structure (DSSP, 8-state):
------HHHHHHHHTTPPPPPPS--HHHHHHHHHHT-SSGGGSPPHHHHHHHHHHHHHTT----PPPP---THHHHHHHHHHHHHHHHHHTSSSHHHHHHHHHHHHHHHHHHHHHHHHHTT--HHHHHHHHHHHHHHHHHHHGGGG--SSHHHHHHHHHHHHHHHHHHHHHHHHTTPPPPP----------